Protein AF-A0A0C2CBA8-F1 (afdb_monomer)

Foldseek 3Di:
DDPPDPPCVPVVDDDDWDFWDWDADQQGIKTWTQDPPRDIDIDDDGDCVRFPDADLRVVLVVLCVVLPVVQPVPDDDPVVSLVVLLLDKDKFADPPADDDPVQVVVQNVQSVVDSLAFKEFEDGDDDDDDPVVVVVVVVVVVCVVVQVVVCVVPVARQDDPRHTMMGRSNLCPPPQLSVVLPDDDPDPVSCCCNRVVVSSNSVVSSVVVVRGYHYDYPDD

InterPro domains:
  IPR004835 Chitin synthase [PTHR22914] (6-217)
  IPR029044 Nucleotide-diphospho-sugar transferases [SSF53448] (87-217)

Secondary structure (DSSP, 8-state):
-----TTHHHHSS---PPPPEEEEETTEEEEEEE-GGGPEEEEEEE-TTTS-SSHHHHHHHHHIIIIIIIIGGG---HHHHHHHHHT-EEEEE-TT----HHHHHHHHHHHHH-TTEEEEEEPP-----SHHHHHHHHHHHHHHHHHHHHHHHHSS-----TTEEEEEHHHHT-HHHHHHHT----SHHHIIIIIISHHHHHHHHHHHTTPEEEEE----

Structure (mmCIF, N/CA/C/O backbone):
data_AF-A0A0C2CBA8-F1
#
_entry.id   AF-A0A0C2CBA8-F1
#
loop_
_atom_site.group_PDB
_atom_site.id
_atom_site.type_symbol
_atom_site.label_atom_id
_atom_site.label_alt_id
_atom_site.label_comp_id
_atom_site.label_asym_id
_atom_site.label_entity_id
_atom_site.label_seq_id
_atom_site.pdbx_PDB_ins_code
_atom_site.Cartn_x
_atom_site.Cartn_y
_atom_site.Cartn_z
_atom_site.occupancy
_atom_site.B_iso_or_equiv
_atom_site.auth_seq_id
_atom_site.auth_comp_id
_atom_site.auth_asym_id
_atom_site.auth_atom_id
_atom_site.pdbx_PDB_model_num
ATOM 1 N N . MET A 1 1 ? 2.570 -35.633 -13.586 1.00 27.12 1 MET A N 1
ATOM 2 C CA . MET A 1 1 ? 3.612 -35.859 -12.564 1.00 27.12 1 MET A CA 1
ATOM 3 C C . MET A 1 1 ? 3.984 -34.524 -11.913 1.00 27.12 1 MET A C 1
ATOM 5 O O . MET A 1 1 ? 4.232 -33.561 -12.620 1.00 27.12 1 MET A O 1
ATOM 9 N N . THR A 1 2 ? 3.869 -34.487 -10.579 1.00 30.52 2 THR A N 1
ATOM 10 C CA . THR A 1 2 ? 4.454 -33.554 -9.585 1.00 30.52 2 THR A CA 1
ATOM 11 C C . THR A 1 2 ? 4.337 -32.027 -9.764 1.00 30.52 2 THR A C 1
ATOM 13 O O . THR A 1 2 ? 5.322 -31.342 -10.021 1.00 30.52 2 THR A O 1
ATOM 16 N N . ASN A 1 3 ? 3.169 -31.467 -9.418 1.00 33.31 3 ASN A N 1
ATOM 17 C CA . ASN A 1 3 ? 3.072 -30.098 -8.882 1.00 33.31 3 ASN A CA 1
ATOM 18 C C . ASN A 1 3 ? 3.527 -30.102 -7.409 1.00 33.31 3 ASN A C 1
ATOM 20 O O . ASN A 1 3 ? 2.701 -30.171 -6.499 1.00 33.31 3 ASN A O 1
ATOM 24 N N . SER A 1 4 ? 4.837 -30.063 -7.161 1.00 33.03 4 SER A N 1
ATOM 25 C CA . SER A 1 4 ? 5.375 -29.809 -5.818 1.00 33.03 4 SER A CA 1
ATOM 26 C C . SER A 1 4 ? 5.564 -28.302 -5.639 1.00 33.03 4 SER A C 1
ATOM 28 O O . SER A 1 4 ? 6.563 -27.718 -6.051 1.00 33.03 4 SER A O 1
ATOM 30 N N . SER A 1 5 ? 4.540 -27.636 -5.108 1.00 41.41 5 SER A N 1
ATOM 31 C CA . SER A 1 5 ? 4.562 -26.195 -4.844 1.00 41.41 5 SER A CA 1
ATOM 32 C C . SER A 1 5 ? 5.432 -25.869 -3.622 1.00 41.41 5 SER A C 1
ATOM 34 O O . SER A 1 5 ? 5.306 -26.534 -2.593 1.00 41.41 5 SER A O 1
ATOM 36 N N . ARG A 1 6 ? 6.233 -24.795 -3.711 1.00 43.38 6 ARG A N 1
ATOM 37 C CA . ARG A 1 6 ? 7.185 -24.245 -2.710 1.00 43.38 6 ARG A CA 1
ATOM 38 C C . ARG A 1 6 ? 6.723 -24.193 -1.237 1.00 43.38 6 ARG A C 1
ATOM 40 O O . ARG A 1 6 ? 7.556 -24.054 -0.352 1.00 43.38 6 ARG A O 1
ATOM 47 N N . PHE A 1 7 ? 5.434 -24.350 -0.945 1.00 41.06 7 PHE A N 1
ATOM 48 C CA . PHE A 1 7 ? 4.884 -24.419 0.415 1.00 41.06 7 PHE A CA 1
ATOM 49 C C . PHE A 1 7 ? 5.404 -25.597 1.257 1.00 41.06 7 PHE A C 1
ATOM 51 O O . PHE A 1 7 ? 5.389 -25.512 2.484 1.00 41.06 7 PHE A O 1
ATOM 58 N N . SER A 1 8 ? 5.900 -26.668 0.626 1.00 44.03 8 SER A N 1
ATOM 59 C CA . SER A 1 8 ? 6.482 -27.818 1.337 1.00 44.03 8 SER A CA 1
ATOM 60 C C . SER A 1 8 ? 7.799 -27.492 2.055 1.00 44.03 8 SER A C 1
ATOM 62 O O . SER A 1 8 ? 8.172 -28.220 2.969 1.00 44.03 8 SER A O 1
ATOM 64 N N . ALA A 1 9 ? 8.506 -26.425 1.666 1.00 48.50 9 ALA A N 1
ATOM 65 C CA . ALA A 1 9 ? 9.824 -26.107 2.219 1.00 48.50 9 ALA A CA 1
ATOM 66 C C . ALA A 1 9 ? 9.757 -25.494 3.630 1.00 48.50 9 ALA A C 1
ATOM 68 O O . ALA A 1 9 ? 10.632 -25.752 4.448 1.00 48.50 9 ALA A O 1
ATOM 69 N N . VAL A 1 10 ? 8.708 -24.720 3.934 1.00 54.44 10 VAL A N 1
ATOM 70 C CA . VAL A 1 10 ? 8.570 -24.013 5.225 1.00 54.44 10 VAL A CA 1
ATOM 71 C C . VAL A 1 10 ? 7.969 -24.908 6.311 1.00 54.44 10 VAL A C 1
ATOM 73 O O . VAL A 1 10 ? 8.320 -24.785 7.478 1.00 54.44 10 VAL A O 1
ATOM 76 N N . HIS A 1 11 ? 7.072 -25.825 5.938 1.00 53.56 11 HIS A N 1
ATOM 77 C CA . HIS A 1 11 ? 6.355 -26.685 6.888 1.00 53.56 11 HIS A CA 1
ATOM 78 C C . HIS A 1 11 ? 6.772 -28.162 6.835 1.00 53.56 11 HIS A C 1
ATOM 80 O O . HIS A 1 11 ? 6.179 -28.967 7.549 1.00 53.56 11 HIS A O 1
ATOM 86 N N . GLN A 1 12 ? 7.728 -28.531 5.968 1.00 56.72 12 GLN A N 1
ATOM 87 C CA . GLN A 1 12 ? 8.246 -29.901 5.779 1.00 56.72 12 GLN A CA 1
ATOM 88 C C . GLN A 1 12 ? 7.162 -30.996 5.674 1.00 56.72 12 GLN A C 1
ATOM 90 O O . GLN A 1 12 ? 7.409 -32.165 5.941 1.00 56.72 12 GLN A O 1
ATOM 95 N N . THR A 1 13 ? 5.946 -30.627 5.261 1.00 55.09 13 THR A N 1
ATOM 96 C CA . THR A 1 13 ? 4.778 -31.514 5.220 1.00 55.09 13 THR A CA 1
ATOM 97 C C . THR A 1 13 ? 4.028 -31.285 3.912 1.00 55.09 13 THR A C 1
ATOM 99 O O . THR A 1 13 ? 3.773 -30.137 3.532 1.00 55.09 13 THR A O 1
ATOM 102 N N . GLN A 1 14 ? 3.637 -32.359 3.216 1.00 57.81 14 GLN A N 1
ATOM 103 C CA . GLN A 1 14 ? 2.736 -32.250 2.066 1.00 57.81 14 GLN A CA 1
ATOM 104 C C . GLN A 1 14 ? 1.353 -31.793 2.540 1.00 57.81 14 GLN A C 1
ATOM 106 O O . GLN A 1 14 ? 0.595 -32.562 3.125 1.00 57.81 14 GLN A O 1
ATOM 111 N N . MET A 1 15 ? 1.006 -30.536 2.269 1.00 63.97 15 MET A N 1
ATOM 112 C CA . MET A 1 15 ? -0.294 -29.980 2.640 1.00 63.97 15 MET A CA 1
ATOM 113 C C . MET A 1 15 ? -1.192 -29.804 1.419 1.00 63.97 15 MET A C 1
ATOM 115 O O . MET A 1 15 ? -0.838 -29.124 0.457 1.00 63.97 15 MET A O 1
ATOM 119 N N . ARG A 1 16 ? -2.393 -30.392 1.475 1.00 70.19 16 ARG A N 1
ATOM 120 C CA . ARG A 1 16 ? -3.460 -30.164 0.492 1.00 70.19 16 ARG A CA 1
ATOM 121 C C . ARG A 1 16 ? -4.343 -29.009 0.956 1.00 70.19 16 ARG A C 1
ATOM 123 O O . ARG A 1 16 ? -5.072 -29.129 1.938 1.00 70.19 16 ARG A O 1
ATOM 130 N N . LEU A 1 17 ? -4.288 -27.887 0.242 1.00 79.62 17 LEU A N 1
ATOM 131 C CA . LEU A 1 17 ? -5.166 -26.744 0.493 1.00 79.62 17 LEU A CA 1
ATOM 132 C C . LEU A 1 17 ? -6.563 -27.010 -0.083 1.00 79.62 17 LEU A C 1
ATOM 134 O O . LEU A 1 17 ? -6.701 -27.510 -1.199 1.00 79.62 17 LEU A O 1
ATOM 138 N N . LYS A 1 18 ? -7.608 -26.637 0.666 1.00 85.31 18 LYS A 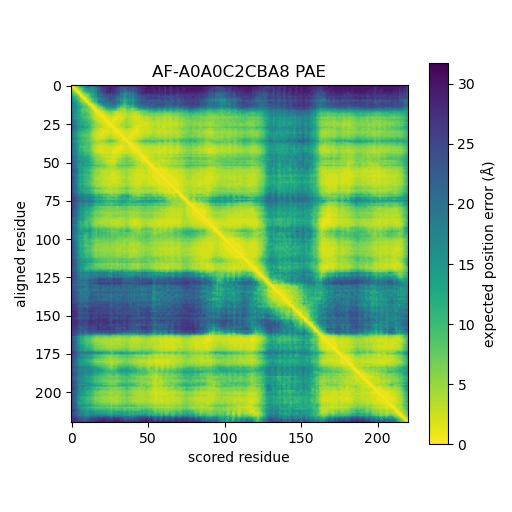N 1
ATOM 139 C CA . LYS A 1 18 ? -8.989 -26.634 0.157 1.00 85.31 18 LYS A CA 1
ATOM 140 C C . LYS A 1 18 ? -9.112 -25.660 -1.028 1.00 85.31 18 LYS A C 1
ATOM 142 O O . LYS A 1 18 ? -8.395 -24.654 -1.057 1.00 85.31 18 LYS A O 1
ATOM 147 N N . PRO A 1 19 ? -10.028 -25.913 -1.984 1.00 88.50 19 PRO A N 1
ATOM 148 C CA . PRO A 1 19 ? -10.267 -24.982 -3.079 1.00 88.50 19 PRO A CA 1
ATOM 149 C C . PRO A 1 19 ? -10.665 -23.596 -2.541 1.00 88.50 19 PRO A C 1
ATOM 151 O O . PRO A 1 19 ? -11.368 -23.503 -1.530 1.00 88.50 19 PRO A O 1
ATOM 154 N N . PRO A 1 20 ? -10.226 -22.508 -3.196 1.00 92.88 20 PRO A N 1
ATOM 155 C CA . PRO A 1 20 ? -10.503 -21.163 -2.722 1.00 92.88 20 PRO A CA 1
ATOM 156 C C . PRO A 1 20 ? -11.974 -20.794 -2.885 1.00 92.88 20 PRO A C 1
ATOM 158 O O . PRO A 1 20 ? -12.613 -21.135 -3.885 1.00 92.88 20 PRO A O 1
ATOM 161 N N . LYS A 1 21 ? -12.483 -19.967 -1.969 1.00 94.31 21 LYS A N 1
ATOM 162 C CA . LYS A 1 21 ? -13.764 -19.284 -2.169 1.00 94.31 21 LYS A CA 1
ATOM 163 C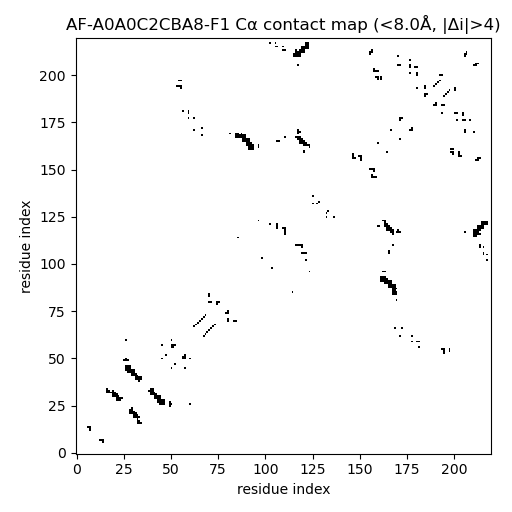 C . LYS A 1 21 ? -13.585 -18.192 -3.223 1.00 94.31 21 LYS A C 1
ATOM 165 O O . LYS A 1 21 ? -12.801 -17.261 -3.028 1.00 94.31 21 LYS A O 1
ATOM 170 N N . LYS A 1 22 ? -14.322 -18.301 -4.329 1.00 95.81 22 LYS A N 1
ATOM 171 C CA . LYS A 1 22 ? -14.327 -17.321 -5.422 1.00 95.81 22 LYS A CA 1
ATOM 172 C C . LYS A 1 22 ? -15.427 -16.291 -5.181 1.00 95.81 22 LYS A C 1
ATOM 174 O O . LYS A 1 22 ? -16.566 -16.658 -4.908 1.00 95.81 22 LYS A O 1
ATOM 179 N N . VAL A 1 23 ? -15.094 -15.008 -5.272 1.00 94.69 23 VAL A N 1
ATOM 180 C CA . VAL A 1 23 ? -16.038 -13.899 -5.077 1.00 94.69 23 VAL A CA 1
ATOM 181 C C . VAL A 1 23 ? -15.859 -12.895 -6.212 1.00 94.69 23 VAL A C 1
ATOM 183 O O . VAL A 1 23 ? -14.739 -12.447 -6.453 1.00 94.69 23 VAL A O 1
ATOM 186 N N . LYS A 1 24 ? -16.947 -12.531 -6.902 1.00 94.31 24 LYS A N 1
ATOM 187 C CA . LYS A 1 24 ? -16.936 -11.417 -7.864 1.00 94.31 24 LYS A CA 1
ATOM 188 C C . LYS A 1 24 ? -16.813 -10.096 -7.111 1.00 94.31 24 LYS A C 1
ATOM 190 O O . LYS A 1 24 ? -17.432 -9.919 -6.063 1.00 94.31 24 LYS A O 1
ATOM 195 N N . THR A 1 25 ? -16.012 -9.177 -7.632 1.00 91.69 25 THR A N 1
ATOM 196 C CA . THR A 1 25 ? -15.772 -7.871 -7.009 1.00 91.69 25 THR A CA 1
ATOM 197 C C . THR A 1 25 ? -15.914 -6.751 -8.042 1.00 91.69 25 THR A C 1
ATOM 199 O O . THR A 1 25 ? -15.787 -7.008 -9.243 1.00 91.69 25 THR A O 1
ATOM 202 N N . PRO A 1 26 ? -16.152 -5.496 -7.613 1.00 90.25 26 PRO A N 1
ATOM 203 C CA . PRO A 1 26 ? -16.267 -4.367 -8.539 1.00 90.25 26 PRO A CA 1
ATOM 204 C C . PRO A 1 26 ? -15.037 -4.191 -9.441 1.00 90.25 26 PRO A C 1
ATOM 206 O O . PRO A 1 26 ? -15.175 -3.850 -10.607 1.00 90.25 26 PRO A O 1
ATOM 209 N N . TYR A 1 27 ? -13.842 -4.509 -8.935 1.00 89.81 27 TYR A N 1
ATOM 210 C CA . TYR A 1 27 ? -12.578 -4.435 -9.676 1.00 89.81 27 TYR A CA 1
ATOM 211 C C . TYR A 1 27 ? -12.214 -5.710 -10.457 1.00 89.81 27 TYR A C 1
ATOM 213 O O . TYR A 1 27 ? -11.163 -5.737 -11.090 1.00 89.81 27 TYR A O 1
ATOM 221 N N . GLY A 1 28 ? -13.022 -6.775 -10.400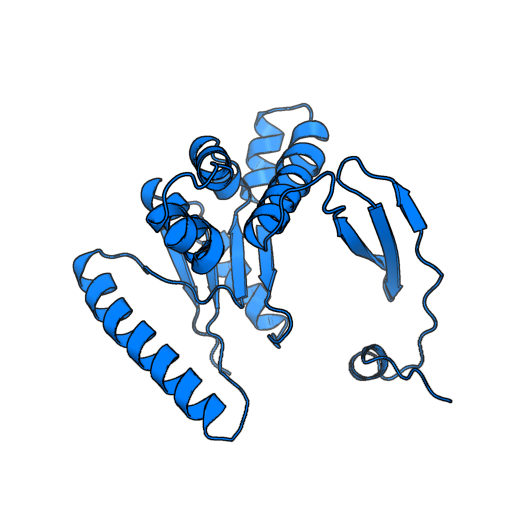 1.00 92.56 28 GLY A N 1
ATOM 222 C CA . GLY A 1 28 ? -12.730 -8.055 -11.055 1.00 92.56 28 GLY A CA 1
ATOM 223 C C . GLY A 1 28 ? -13.185 -9.249 -10.220 1.00 92.56 28 GLY A C 1
ATOM 224 O O . GLY A 1 28 ? -14.379 -9.557 -10.145 1.00 92.56 28 GLY A O 1
ATOM 225 N N . GLY A 1 29 ? -12.234 -9.937 -9.593 1.00 93.44 29 GLY A N 1
ATOM 226 C CA . GLY A 1 29 ? -12.509 -11.085 -8.738 1.00 93.44 29 GLY A CA 1
ATOM 227 C C . GLY A 1 29 ? -11.570 -11.194 -7.545 1.00 93.44 29 GLY A C 1
ATOM 228 O O . GLY A 1 29 ? -10.546 -10.519 -7.440 1.00 93.44 29 GLY A O 1
ATOM 229 N N . ARG A 1 30 ? -11.930 -12.074 -6.616 1.00 94.38 30 ARG A N 1
ATOM 230 C CA . ARG A 1 30 ? -11.145 -12.364 -5.419 1.00 94.38 30 ARG A CA 1
ATOM 231 C C . ARG A 1 30 ? -11.204 -13.849 -5.095 1.00 94.38 30 ARG A C 1
ATOM 233 O O . ARG A 1 30 ? -12.289 -14.433 -5.067 1.00 94.38 30 ARG A O 1
ATOM 240 N N . LEU A 1 31 ? -10.045 -14.435 -4.818 1.00 94.38 31 LEU A N 1
ATOM 241 C CA . LEU A 1 31 ? -9.891 -15.803 -4.335 1.00 94.38 31 LEU A CA 1
ATOM 242 C C . LEU A 1 31 ? -9.478 -15.759 -2.866 1.00 94.38 31 LEU A C 1
ATOM 244 O O . LEU A 1 31 ? -8.560 -15.029 -2.501 1.00 94.38 31 LEU A O 1
ATOM 248 N N . GLN A 1 32 ? -10.157 -16.522 -2.018 1.00 94.06 32 GLN A N 1
ATOM 249 C CA . GLN A 1 32 ? -9.839 -16.610 -0.594 1.00 94.06 32 GLN A CA 1
ATOM 250 C C . GLN A 1 32 ? -9.450 -18.036 -0.235 1.00 94.06 32 GLN A C 1
ATOM 252 O O . GLN A 1 32 ? -10.247 -18.960 -0.409 1.00 94.06 32 GLN A O 1
ATOM 257 N N . TYR A 1 33 ? -8.247 -18.187 0.300 1.00 92.19 33 TYR A N 1
ATOM 258 C CA . TYR A 1 33 ? -7.705 -19.435 0.814 1.00 92.19 33 TYR A CA 1
ATOM 259 C C . TYR A 1 33 ? -7.618 -19.363 2.337 1.00 92.19 33 TYR A C 1
ATOM 261 O O . TYR A 1 33 ? -7.290 -18.321 2.910 1.00 92.19 33 TYR A O 1
ATOM 269 N N . ILE A 1 34 ? -7.886 -20.491 2.989 1.00 90.88 34 ILE A N 1
ATOM 270 C CA . ILE A 1 34 ? -7.556 -20.698 4.398 1.00 90.88 34 ILE A CA 1
ATOM 271 C C . ILE A 1 34 ? -6.304 -21.569 4.408 1.00 90.88 34 ILE A C 1
ATOM 273 O O . ILE A 1 34 ? -6.357 -22.753 4.078 1.00 90.88 34 ILE A O 1
ATOM 277 N N . LEU A 1 35 ? -5.180 -20.937 4.712 1.00 87.25 35 LEU A N 1
ATOM 278 C CA . LEU A 1 35 ? -3.889 -21.566 4.919 1.00 87.25 35 LEU A CA 1
ATOM 279 C C . LEU A 1 35 ? -3.845 -22.257 6.302 1.00 87.25 35 LEU A C 1
ATOM 281 O O . LEU A 1 35 ? -4.683 -21.979 7.172 1.00 87.25 35 LEU A O 1
ATOM 285 N N . PRO A 1 36 ? -2.868 -23.152 6.525 1.00 82.94 36 PRO A N 1
ATOM 286 C CA . PRO A 1 36 ? -2.615 -23.772 7.823 1.00 82.94 36 PRO A CA 1
ATOM 287 C C . PRO A 1 36 ? -2.510 -22.742 8.952 1.00 82.94 36 PRO A C 1
ATOM 289 O O . PRO A 1 36 ? -2.092 -21.600 8.743 1.00 82.94 36 PRO A O 1
ATOM 292 N N . GLY A 1 37 ? -2.945 -23.128 10.152 1.00 82.81 37 GLY A N 1
ATOM 293 C CA . GLY A 1 37 ? -3.034 -22.205 11.288 1.00 82.81 37 GLY A CA 1
ATOM 294 C C . GLY A 1 37 ? -4.176 -21.186 11.180 1.00 82.81 37 GLY A C 1
ATOM 295 O O . GLY A 1 37 ? -4.132 -20.153 11.835 1.00 82.81 37 GLY A O 1
ATOM 296 N N . LYS A 1 38 ? -5.200 -21.453 10.350 1.00 85.19 38 LYS A N 1
ATOM 297 C CA . LYS A 1 38 ? -6.349 -20.555 10.089 1.00 85.19 38 LYS A CA 1
ATOM 298 C C . LYS A 1 38 ? -5.959 -19.209 9.448 1.00 85.19 38 LYS A C 1
ATOM 300 O O . LYS A 1 38 ? -6.779 -18.289 9.406 1.00 85.19 38 LYS A O 1
ATOM 305 N N . ASN A 1 39 ? -4.748 -19.107 8.899 1.00 86.44 39 ASN A N 1
ATOM 306 C CA . ASN A 1 39 ? -4.267 -17.923 8.194 1.00 86.44 39 ASN A CA 1
ATOM 307 C C . ASN A 1 39 ? -5.084 -17.694 6.916 1.00 86.44 39 ASN A C 1
ATOM 309 O O . ASN A 1 39 ? -5.312 -18.617 6.139 1.00 86.44 39 ASN A O 1
ATOM 313 N N . LYS A 1 40 ? -5.546 -16.468 6.668 1.00 89.88 40 LYS A N 1
ATOM 314 C CA . LYS A 1 40 ? -6.340 -16.151 5.471 1.00 89.88 40 LYS A CA 1
ATOM 315 C C . LYS A 1 40 ? -5.450 -15.528 4.406 1.00 89.88 40 LYS A C 1
ATOM 317 O O . LYS A 1 40 ? -4.962 -14.420 4.596 1.00 89.88 40 LYS A O 1
ATOM 322 N N . LEU A 1 41 ? -5.314 -16.191 3.261 1.00 90.75 41 LEU A N 1
ATOM 323 C CA . LEU A 1 41 ? -4.688 -15.614 2.073 1.00 90.75 41 LEU A CA 1
ATOM 324 C C . LEU A 1 41 ? -5.777 -15.139 1.116 1.00 90.75 41 LEU A C 1
ATOM 326 O O . LEU A 1 41 ? -6.636 -15.912 0.693 1.00 90.75 41 LEU A O 1
ATOM 330 N N . THR A 1 42 ? -5.739 -13.858 0.769 1.00 92.12 42 THR A N 1
ATOM 331 C CA . THR A 1 42 ? -6.681 -13.260 -0.176 1.00 92.12 42 THR A CA 1
ATOM 332 C C . THR A 1 42 ? -5.929 -12.814 -1.419 1.00 92.12 42 THR A C 1
ATOM 334 O O . THR A 1 42 ? -5.083 -11.932 -1.342 1.00 92.12 42 THR A O 1
ATOM 337 N N . VAL A 1 43 ? -6.263 -13.398 -2.566 1.00 92.38 43 VAL A N 1
ATOM 338 C CA . VAL A 1 43 ? -5.703 -13.027 -3.868 1.00 92.38 43 VAL A CA 1
ATOM 339 C C . VAL A 1 43 ? -6.726 -12.179 -4.608 1.00 92.38 43 VAL A C 1
ATOM 341 O O . VAL A 1 43 ? -7.860 -12.611 -4.832 1.00 92.38 43 VAL A O 1
ATOM 344 N N . HIS A 1 44 ? -6.337 -10.966 -4.983 1.00 91.75 44 HIS A N 1
ATOM 345 C CA . HIS A 1 44 ? -7.169 -10.065 -5.769 1.00 91.75 44 HIS A CA 1
ATOM 346 C C . HIS A 1 44 ? -6.794 -10.171 -7.244 1.00 91.75 44 HIS A C 1
ATOM 348 O O . HIS A 1 44 ? -5.631 -10.025 -7.612 1.00 91.75 44 HIS A O 1
ATOM 354 N N . LEU A 1 45 ? -7.790 -10.417 -8.086 1.00 91.44 45 LEU A N 1
ATOM 355 C CA . LEU A 1 45 ? -7.643 -10.516 -9.531 1.00 91.44 45 LEU A CA 1
ATOM 356 C C . LEU A 1 45 ? -8.284 -9.274 -10.142 1.00 91.44 45 LEU A C 1
ATOM 358 O O . LEU A 1 45 ? -9.513 -9.165 -10.176 1.00 91.44 45 LEU A O 1
ATOM 362 N N . LYS A 1 46 ? -7.457 -8.319 -10.579 1.00 90.25 46 LYS A N 1
ATOM 363 C CA . LYS A 1 46 ? -7.970 -7.120 -11.244 1.00 90.25 46 LYS A CA 1
ATOM 364 C C . LYS A 1 46 ? -8.381 -7.438 -12.676 1.00 90.25 46 LYS A C 1
ATOM 366 O O . LYS A 1 46 ? -7.659 -8.120 -13.402 1.00 90.25 46 LYS A O 1
ATOM 371 N N . ASP A 1 47 ? -9.520 -6.902 -13.075 1.00 90.50 47 ASP A N 1
ATOM 372 C CA . ASP A 1 47 ? -9.984 -6.902 -14.453 1.00 90.50 47 ASP A CA 1
ATOM 373 C C . ASP A 1 47 ? -9.458 -5.647 -15.155 1.00 90.50 47 ASP A C 1
ATOM 375 O O . ASP A 1 47 ? -9.705 -4.522 -14.714 1.00 90.50 47 ASP A O 1
ATOM 379 N N . LYS A 1 48 ? -8.729 -5.849 -16.254 1.00 87.69 48 LYS A N 1
ATOM 380 C CA . LYS A 1 48 ? -8.133 -4.777 -17.057 1.00 87.69 48 LYS A CA 1
ATOM 381 C C . LYS A 1 48 ? -9.166 -3.841 -17.694 1.00 87.69 48 LYS A C 1
ATOM 383 O O . LYS A 1 48 ? -8.855 -2.688 -17.961 1.00 87.69 48 LYS A O 1
ATOM 388 N N . ASN A 1 49 ? -10.392 -4.323 -17.899 1.00 89.25 49 ASN A N 1
ATOM 389 C CA . ASN A 1 49 ? -11.478 -3.527 -18.466 1.00 89.25 49 ASN A CA 1
ATOM 390 C C . ASN A 1 49 ? -12.151 -2.636 -17.408 1.00 89.25 49 ASN A C 1
ATOM 392 O O . ASN A 1 49 ? -12.890 -1.721 -17.755 1.00 89.25 49 ASN A O 1
ATOM 396 N N . LYS A 1 50 ? -11.918 -2.908 -16.116 1.00 87.19 50 LYS A N 1
ATOM 397 C CA . LYS A 1 50 ? -12.535 -2.181 -14.992 1.00 87.19 50 LYS A CA 1
ATOM 398 C C . LYS A 1 50 ? -11.546 -1.300 -14.242 1.00 87.19 50 LYS A C 1
ATOM 400 O O . LYS A 1 50 ? -11.915 -0.243 -13.742 1.00 87.19 50 LYS A O 1
ATOM 405 N N . ILE A 1 51 ? -10.297 -1.746 -14.135 1.00 88.06 51 ILE A N 1
ATOM 406 C CA . ILE A 1 51 ? -9.213 -1.031 -13.465 1.00 88.06 51 ILE A CA 1
ATOM 407 C C . ILE A 1 51 ? -8.131 -0.712 -14.483 1.00 88.06 51 ILE A C 1
ATOM 409 O O . ILE A 1 51 ? -7.739 -1.560 -15.281 1.00 88.06 51 ILE A O 1
ATOM 413 N N . ARG A 1 52 ? -7.597 0.506 -14.393 1.00 87.19 52 ARG A N 1
ATOM 414 C CA . ARG A 1 52 ? -6.508 0.978 -15.247 1.00 87.19 52 ARG A CA 1
ATOM 415 C C . ARG A 1 52 ? -5.296 0.028 -15.210 1.00 87.19 52 ARG A C 1
ATOM 417 O O . ARG A 1 52 ? -4.972 -0.628 -14.207 1.00 87.19 52 ARG A O 1
ATOM 424 N N . HIS A 1 53 ? -4.629 -0.053 -16.353 1.00 83.31 53 HIS A N 1
ATOM 425 C CA . HIS A 1 53 ? -3.419 -0.846 -16.555 1.00 83.31 53 HIS A CA 1
ATOM 426 C C . HIS A 1 53 ? -2.232 -0.258 -15.786 1.00 83.31 53 HIS A C 1
ATOM 428 O O . HIS A 1 53 ? -2.274 0.914 -15.463 1.00 83.31 53 HIS A O 1
ATOM 434 N N . ARG A 1 54 ? -1.162 -1.042 -15.564 1.00 84.69 54 ARG A N 1
ATOM 435 C CA . ARG A 1 54 ? 0.060 -0.730 -14.770 1.00 84.69 54 ARG A CA 1
ATOM 436 C C . ARG A 1 54 ? -0.006 -1.097 -13.284 1.00 84.69 54 ARG A C 1
ATOM 438 O O . ARG A 1 54 ? -1.069 -1.439 -12.759 1.00 84.69 54 ARG A O 1
ATOM 445 N N . LYS A 1 55 ? 1.174 -1.098 -12.651 1.00 84.31 55 LYS A N 1
ATOM 446 C CA . LYS A 1 55 ? 1.408 -1.468 -11.249 1.00 84.31 55 LYS A CA 1
ATOM 447 C C . LYS A 1 55 ? 0.781 -0.457 -10.286 1.00 84.31 55 LYS A C 1
ATOM 449 O O . LYS A 1 55 ? -0.026 -0.876 -9.456 1.00 84.31 55 LYS A O 1
ATOM 454 N N . ARG A 1 56 ? 1.013 0.849 -10.493 1.00 88.31 56 ARG A N 1
ATOM 455 C CA . ARG A 1 56 ? 0.399 1.950 -9.722 1.00 88.31 56 ARG A CA 1
ATOM 456 C C . ARG A 1 56 ? -1.099 1.760 -9.500 1.00 88.31 56 ARG A C 1
ATOM 458 O O . ARG A 1 56 ? -1.579 1.790 -8.377 1.00 88.31 56 ARG A O 1
ATOM 465 N N . TRP A 1 57 ? -1.861 1.491 -10.557 1.00 90.00 57 TRP A N 1
ATOM 466 C CA . TRP A 1 57 ? -3.318 1.343 -10.447 1.00 90.00 57 TRP A CA 1
ATOM 467 C C . TRP A 1 57 ? -3.758 0.102 -9.665 1.00 90.00 57 TRP A C 1
ATOM 469 O O . TRP A 1 57 ? -4.841 0.097 -9.079 1.00 90.00 57 TRP A O 1
ATOM 479 N N . SER A 1 58 ? -2.919 -0.937 -9.609 1.00 89.12 58 SER A N 1
ATOM 480 C CA . SER A 1 58 ? -3.122 -2.045 -8.672 1.00 89.12 58 SER A CA 1
ATOM 481 C C . SER A 1 58 ? -2.909 -1.581 -7.228 1.00 89.12 58 SER A C 1
ATOM 483 O O . SER A 1 58 ? -3.727 -1.913 -6.374 1.00 89.12 58 SER A O 1
ATOM 485 N N . GLN A 1 59 ? -1.864 -0.788 -6.959 1.00 88.88 59 GLN A N 1
ATOM 486 C CA . GLN A 1 59 ? -1.612 -0.214 -5.632 1.00 88.88 59 GLN A CA 1
ATOM 487 C C . GLN A 1 59 ? -2.764 0.711 -5.199 1.00 88.88 59 GLN A C 1
ATOM 489 O O . GLN A 1 59 ? -3.317 0.524 -4.118 1.00 88.88 59 GLN A O 1
ATOM 494 N N . VAL A 1 60 ? -3.228 1.611 -6.077 1.00 90.69 60 VAL A N 1
ATOM 495 C CA . VAL A 1 60 ? -4.404 2.472 -5.840 1.00 90.69 60 VAL A CA 1
ATOM 496 C C . VAL A 1 60 ? -5.635 1.634 -5.477 1.00 90.69 60 VAL A C 1
ATOM 498 O O . VAL A 1 60 ? -6.292 1.902 -4.473 1.00 90.69 60 VAL A O 1
ATOM 501 N N . MET A 1 61 ? -5.931 0.575 -6.240 1.00 91.81 61 MET A N 1
ATOM 502 C CA . MET A 1 61 ? -7.044 -0.335 -5.935 1.00 91.81 61 MET A CA 1
ATOM 503 C C . MET A 1 61 ? -6.913 -0.954 -4.533 1.00 91.81 61 MET A C 1
ATOM 505 O O . MET A 1 61 ? -7.906 -1.041 -3.805 1.00 91.81 61 MET A O 1
ATOM 509 N N . TYR A 1 62 ? -5.706 -1.372 -4.137 1.00 90.56 62 TYR A N 1
ATOM 510 C CA . TYR A 1 62 ? -5.457 -1.904 -2.797 1.00 90.56 62 TYR A CA 1
ATOM 511 C C . TYR A 1 62 ? -5.635 -0.850 -1.703 1.00 90.56 62 TYR A C 1
ATOM 513 O O . TYR A 1 62 ? -6.254 -1.171 -0.690 1.00 90.56 62 TYR A O 1
ATOM 521 N N . LEU A 1 63 ? -5.181 0.390 -1.909 1.00 89.94 63 LEU A N 1
ATOM 522 C CA . LEU A 1 63 ? -5.395 1.487 -0.959 1.00 89.94 63 LEU A CA 1
ATOM 523 C C . LEU A 1 63 ? -6.893 1.735 -0.734 1.00 89.94 63 LEU A C 1
ATOM 525 O O . LEU A 1 63 ? -7.348 1.716 0.408 1.00 89.94 63 LEU A O 1
ATOM 529 N N . TYR A 1 64 ? -7.696 1.839 -1.799 1.00 89.25 64 TYR A N 1
ATOM 530 C CA . TYR A 1 64 ? -9.155 1.984 -1.672 1.00 89.25 64 TYR A CA 1
ATOM 531 C C . TYR A 1 64 ? -9.812 0.789 -0.970 1.00 89.25 64 TYR A C 1
ATOM 533 O O . TYR A 1 64 ? -10.724 0.959 -0.158 1.00 89.25 64 TYR A O 1
ATOM 541 N N . TYR A 1 65 ? -9.363 -0.433 -1.261 1.00 89.50 65 TYR A N 1
ATOM 542 C CA . TYR A 1 65 ? -9.917 -1.631 -0.638 1.00 89.50 65 TYR A CA 1
ATOM 543 C C . TYR A 1 65 ? -9.554 -1.747 0.852 1.00 89.50 65 TYR A C 1
ATOM 545 O O . TYR A 1 65 ? -10.423 -2.066 1.666 1.00 89.50 65 TYR A O 1
ATOM 553 N N . LEU A 1 66 ? -8.290 -1.523 1.216 1.00 89.50 66 LEU A N 1
ATOM 554 C CA . LEU A 1 66 ? -7.790 -1.686 2.583 1.00 89.50 66 LEU A CA 1
ATOM 555 C C . LEU A 1 66 ? -8.183 -0.507 3.476 1.00 89.50 66 LEU A C 1
ATOM 557 O O . LEU A 1 66 ? -8.710 -0.711 4.567 1.00 89.50 66 LEU A O 1
ATOM 561 N N . LEU A 1 67 ? -7.968 0.715 3.003 1.00 88.69 67 LEU A N 1
ATOM 562 C CA . LEU A 1 67 ? -8.190 1.922 3.792 1.00 88.69 67 LEU A CA 1
ATOM 563 C C . LEU A 1 67 ? -9.658 2.349 3.712 1.00 88.69 67 LEU A C 1
ATOM 565 O O . LEU A 1 67 ? -10.330 2.448 4.732 1.00 88.69 67 LEU A O 1
ATOM 569 N N . GLY A 1 68 ? -10.203 2.494 2.503 1.00 85.94 68 GLY A N 1
ATOM 570 C CA . GLY A 1 68 ? -11.598 2.901 2.307 1.00 85.94 68 GLY A CA 1
ATOM 571 C C . GLY A 1 68 ? -12.597 1.828 2.748 1.00 85.94 68 GLY A C 1
ATOM 572 O O . GLY A 1 68 ? -13.320 1.980 3.731 1.00 85.94 68 GLY A O 1
ATOM 573 N N . TYR A 1 69 ? -12.636 0.700 2.041 1.00 86.06 69 TYR A N 1
ATOM 574 C CA . TYR A 1 69 ? -13.663 -0.318 2.283 1.00 86.06 69 TYR A CA 1
ATOM 575 C C . TYR A 1 69 ? -13.444 -1.103 3.585 1.00 86.06 69 TYR A C 1
ATOM 577 O O . TYR A 1 69 ? -14.400 -1.434 4.290 1.00 86.06 69 TYR A O 1
ATOM 585 N N . ARG A 1 70 ? -12.198 -1.466 3.913 1.00 85.75 70 ARG A N 1
ATOM 586 C CA . ARG A 1 70 ? -11.937 -2.360 5.050 1.00 85.75 70 ARG A CA 1
ATOM 587 C C . ARG A 1 70 ? -11.792 -1.646 6.384 1.00 85.75 70 ARG A C 1
ATOM 589 O O . ARG A 1 70 ? -12.206 -2.266 7.368 1.00 85.75 70 ARG A O 1
ATOM 596 N N . LEU A 1 71 ? -11.245 -0.432 6.392 1.00 84.19 71 LEU A N 1
ATOM 597 C CA . LEU A 1 71 ? -11.073 0.394 7.584 1.00 84.19 71 LEU A CA 1
ATOM 598 C C . LEU A 1 71 ? -12.248 1.365 7.761 1.00 84.19 71 LEU A C 1
ATOM 600 O O . LEU A 1 71 ? -12.938 1.292 8.774 1.00 84.19 71 LEU A O 1
ATOM 604 N N . MET A 1 72 ? -12.510 2.232 6.773 1.00 80.75 72 MET A N 1
ATOM 605 C CA . MET A 1 72 ? -13.449 3.350 6.950 1.00 80.75 72 MET A CA 1
ATOM 606 C C . MET A 1 72 ? -14.919 2.933 6.942 1.00 80.75 72 MET A C 1
ATOM 608 O O . MET A 1 72 ? -15.686 3.456 7.740 1.00 80.75 72 MET A O 1
ATOM 612 N N . MET A 1 73 ? -15.323 1.995 6.079 1.00 79.44 73 MET A N 1
ATOM 613 C CA . MET A 1 73 ? -16.736 1.579 5.971 1.00 79.44 73 MET A CA 1
ATOM 614 C C . MET A 1 73 ? -17.182 0.572 7.043 1.00 79.44 73 MET A C 1
ATOM 616 O O . MET A 1 73 ? -18.330 0.142 7.042 1.00 79.44 73 MET A O 1
ATOM 620 N N . LYS A 1 74 ? -16.272 0.109 7.904 1.00 75.12 74 LYS A N 1
ATOM 621 C CA . LYS A 1 74 ? -16.531 -0.976 8.872 1.00 75.12 74 LYS A CA 1
ATOM 622 C C . LYS A 1 74 ? -16.599 -0.512 10.320 1.00 75.12 74 LYS A C 1
ATOM 624 O O . LYS A 1 74 ? -16.911 -1.315 11.193 1.00 75.12 74 LYS A O 1
ATOM 629 N N . VAL A 1 75 ? -16.226 0.734 10.564 1.00 79.06 75 VAL A N 1
ATOM 630 C CA . VAL A 1 75 ? -16.191 1.372 11.875 1.00 79.06 75 VAL A CA 1
ATOM 631 C C . VAL A 1 75 ? -17.064 2.607 11.726 1.00 79.06 75 VAL A C 1
ATOM 633 O O . VAL A 1 75 ? -16.843 3.356 10.784 1.00 79.06 75 VAL A O 1
ATOM 636 N N . ASP A 1 76 ? -18.052 2.821 12.587 1.00 77.50 76 ASP A N 1
ATOM 637 C CA . ASP A 1 76 ? -18.935 3.992 12.455 1.00 77.50 76 ASP A CA 1
ATOM 638 C C . ASP A 1 76 ? -18.341 5.223 13.152 1.00 77.50 76 ASP A C 1
ATOM 640 O O . ASP A 1 76 ? -18.344 6.325 12.607 1.00 77.50 76 ASP A O 1
ATOM 644 N N . GLU A 1 77 ? -17.723 5.018 14.314 1.00 85.56 77 GLU A N 1
ATOM 645 C CA . GLU A 1 77 ? -17.184 6.078 15.165 1.00 85.56 77 GLU A CA 1
ATOM 646 C C . GLU A 1 77 ? -15.857 6.660 14.644 1.00 85.56 77 GLU A C 1
ATOM 648 O O . GLU A 1 77 ? -14.883 5.935 14.417 1.00 85.56 77 GLU A O 1
ATOM 653 N N . GLN A 1 78 ? -15.798 7.988 14.499 1.00 82.25 78 GLN A N 1
ATOM 654 C CA . GLN A 1 78 ? -14.648 8.695 13.927 1.00 82.25 78 GLN A CA 1
ATOM 655 C C . GLN A 1 78 ? -13.385 8.590 14.792 1.00 82.25 78 GLN A C 1
ATOM 657 O O . GLN A 1 78 ? -12.331 8.205 14.289 1.00 82.25 78 GLN A O 1
ATOM 662 N N . THR A 1 79 ? -13.499 8.822 16.100 1.00 84.25 79 THR A N 1
ATOM 663 C CA . THR A 1 79 ? -12.376 8.714 17.048 1.00 84.25 79 THR A CA 1
ATOM 664 C C . THR A 1 79 ? -11.745 7.322 17.010 1.00 84.25 79 THR A C 1
ATOM 666 O O . THR A 1 79 ? -10.528 7.145 17.047 1.00 84.25 79 THR A O 1
ATOM 669 N N . ARG A 1 80 ? -12.584 6.296 16.853 1.00 85.88 80 ARG A N 1
ATOM 670 C CA . ARG A 1 80 ? -12.145 4.907 16.764 1.00 85.88 80 ARG A CA 1
ATOM 671 C C . ARG A 1 80 ? -11.447 4.603 15.435 1.00 85.88 80 ARG A C 1
ATOM 673 O O . ARG A 1 80 ? -10.491 3.827 15.427 1.00 85.88 80 ARG A O 1
ATOM 680 N N . LYS A 1 81 ? -11.867 5.222 14.324 1.00 85.81 81 LYS A N 1
ATOM 681 C CA . LYS A 1 81 ? -11.170 5.116 13.026 1.00 85.81 81 LYS A CA 1
ATOM 682 C C . LYS A 1 81 ? -9.755 5.665 13.105 1.00 85.81 81 LYS A C 1
ATOM 684 O O . LYS A 1 81 ? -8.842 5.014 12.600 1.00 85.81 81 LYS A O 1
ATOM 689 N N . GLU A 1 82 ? -9.571 6.812 13.750 1.00 85.38 82 GLU A N 1
ATOM 690 C CA . GLU A 1 82 ? -8.256 7.437 13.908 1.00 85.38 82 GLU A CA 1
ATOM 691 C C . GLU A 1 82 ? -7.304 6.507 14.661 1.00 85.38 82 GLU A C 1
ATOM 693 O O . GLU A 1 82 ? -6.290 6.092 14.098 1.00 85.38 82 GLU A O 1
ATOM 698 N N . VAL A 1 83 ? -7.696 6.042 15.851 1.00 87.88 83 VAL A N 1
ATOM 699 C CA . VAL A 1 83 ? -6.882 5.120 16.664 1.00 87.88 83 VAL A CA 1
ATOM 700 C C . VAL A 1 83 ? -6.549 3.828 15.910 1.00 87.88 83 VAL A C 1
ATOM 702 O O . VAL A 1 83 ? -5.416 3.339 15.964 1.00 87.88 83 VAL A O 1
ATOM 705 N N . ILE A 1 84 ? -7.514 3.259 15.181 1.00 89.25 84 ILE A N 1
ATOM 706 C CA . ILE A 1 84 ? -7.278 2.053 14.378 1.00 89.25 84 ILE A CA 1
ATOM 707 C C . ILE A 1 84 ? -6.299 2.355 13.237 1.00 89.25 84 ILE A C 1
ATOM 709 O O . ILE A 1 84 ? -5.370 1.579 13.013 1.00 89.25 84 ILE A O 1
ATOM 713 N N . SER A 1 85 ? -6.472 3.465 12.520 1.00 89.38 85 SER A N 1
ATOM 714 C CA . SER A 1 85 ? -5.616 3.840 11.388 1.00 89.38 85 SER A CA 1
ATOM 715 C C . SER A 1 85 ? -4.178 4.155 11.803 1.00 89.38 85 SER A C 1
ATOM 717 O O . SER A 1 85 ? -3.238 3.834 11.071 1.00 89.38 85 SER A O 1
ATOM 719 N N . GLU A 1 86 ? -3.977 4.707 12.999 1.00 89.31 86 GLU A N 1
ATOM 720 C CA . GLU A 1 86 ? -2.647 4.933 13.558 1.00 89.31 86 GLU A CA 1
ATOM 721 C C . GLU A 1 86 ? -1.938 3.623 13.903 1.00 89.31 86 GLU A C 1
ATOM 723 O O . GLU A 1 86 ? -0.721 3.538 13.745 1.00 89.31 86 GLU A O 1
ATOM 728 N N . ASN A 1 87 ? -2.682 2.601 14.328 1.00 90.19 87 ASN A N 1
ATOM 729 C CA . ASN A 1 87 ? -2.148 1.294 14.722 1.00 90.19 87 ASN A CA 1
ATOM 730 C C . ASN A 1 87 ? -2.240 0.226 13.619 1.00 90.19 87 ASN A C 1
ATOM 732 O O . ASN A 1 87 ? -1.901 -0.935 13.850 1.00 90.19 87 ASN A O 1
ATOM 736 N N . THR A 1 88 ? -2.685 0.599 12.417 1.00 91.50 88 THR A N 1
ATOM 737 C CA . THR A 1 88 ? -2.750 -0.300 11.260 1.00 91.50 88 THR A CA 1
ATOM 738 C C . THR A 1 88 ? -1.597 -0.002 10.315 1.00 91.50 88 THR A C 1
ATOM 740 O O . THR A 1 88 ? -1.447 1.119 9.823 1.00 91.50 88 THR A O 1
ATOM 743 N N . PHE A 1 89 ? -0.818 -1.030 9.997 1.00 92.00 89 PHE A N 1
ATOM 744 C CA . PHE A 1 89 ? 0.331 -0.926 9.104 1.00 92.00 89 PHE A CA 1
ATOM 745 C C . PHE A 1 89 ? 0.135 -1.784 7.854 1.00 92.00 89 PHE A C 1
ATOM 747 O O . PHE A 1 89 ? -0.445 -2.868 7.918 1.00 92.00 89 PHE A O 1
ATOM 754 N N . ILE A 1 90 ? 0.627 -1.293 6.720 1.00 91.06 90 ILE A N 1
ATOM 755 C CA . ILE A 1 90 ? 0.601 -1.975 5.427 1.00 91.06 90 ILE A CA 1
ATOM 756 C C . ILE A 1 90 ? 2.042 -2.288 5.042 1.00 91.06 90 ILE A C 1
ATOM 758 O O . ILE A 1 90 ? 2.826 -1.378 4.798 1.00 91.06 90 ILE A O 1
ATOM 762 N N . LEU A 1 91 ? 2.385 -3.574 5.005 1.00 90.06 91 LEU A N 1
ATOM 763 C CA . LEU A 1 91 ? 3.682 -4.049 4.533 1.00 90.06 91 LEU A CA 1
ATOM 764 C C . LEU A 1 91 ? 3.594 -4.342 3.033 1.00 90.06 91 LEU A C 1
ATOM 766 O O . LEU A 1 91 ? 2.752 -5.137 2.609 1.00 90.06 91 LEU A O 1
ATOM 770 N N . THR A 1 92 ? 4.464 -3.718 2.248 1.00 87.62 92 THR A N 1
ATOM 771 C CA . THR A 1 92 ? 4.656 -3.993 0.824 1.00 87.62 92 THR A CA 1
ATOM 772 C C . THR A 1 92 ? 5.968 -4.740 0.623 1.00 87.62 92 THR A C 1
ATOM 774 O O . THR A 1 92 ? 6.984 -4.420 1.241 1.00 87.62 92 THR A O 1
ATOM 777 N N . LEU A 1 93 ? 5.917 -5.768 -0.221 1.00 83.56 93 LEU A N 1
ATOM 778 C CA . LEU A 1 93 ? 7.016 -6.689 -0.481 1.00 83.56 93 LEU A CA 1
ATOM 779 C C . LEU A 1 93 ? 7.100 -6.947 -1.980 1.00 83.56 93 LEU A C 1
ATOM 781 O O . LEU A 1 93 ? 6.065 -7.212 -2.604 1.00 83.56 93 LEU A O 1
ATOM 785 N N . ASP A 1 94 ? 8.312 -6.934 -2.524 1.00 80.69 94 ASP A N 1
ATOM 786 C CA . ASP A 1 94 ? 8.544 -7.434 -3.876 1.00 80.69 94 ASP A CA 1
ATOM 787 C C . ASP A 1 94 ? 8.550 -8.968 -3.896 1.00 80.69 94 ASP A C 1
ATOM 789 O O . ASP A 1 94 ? 8.861 -9.640 -2.910 1.00 80.69 94 ASP A O 1
ATOM 793 N N . GLY A 1 95 ? 8.148 -9.541 -5.034 1.00 72.38 95 GLY A N 1
ATOM 794 C CA . GLY A 1 95 ? 7.936 -10.987 -5.176 1.00 72.38 95 GLY A CA 1
ATOM 795 C C . GLY A 1 95 ? 9.208 -11.839 -5.091 1.00 72.38 95 GLY A C 1
ATOM 796 O O . GLY A 1 95 ? 9.108 -13.062 -4.993 1.00 72.38 95 GLY A O 1
ATOM 797 N N . ASP A 1 96 ? 10.376 -11.209 -5.147 1.00 74.38 96 ASP A N 1
ATOM 798 C CA . ASP A 1 96 ? 11.712 -11.800 -5.076 1.00 74.38 96 ASP A CA 1
ATOM 799 C C . ASP A 1 96 ? 12.445 -11.484 -3.759 1.00 74.38 96 ASP A C 1
ATOM 801 O O . ASP A 1 96 ? 13.615 -11.841 -3.604 1.00 74.38 96 ASP A O 1
ATOM 805 N N . VAL A 1 97 ? 11.768 -10.861 -2.788 1.00 70.88 97 VAL A N 1
ATOM 806 C CA . VAL A 1 97 ? 12.363 -10.521 -1.491 1.00 70.88 97 VAL A CA 1
ATOM 807 C C . VAL A 1 97 ? 12.107 -11.610 -0.458 1.00 70.88 97 VAL A C 1
ATOM 809 O O . VAL A 1 97 ? 10.979 -11.847 -0.026 1.00 70.88 97 VAL A O 1
ATOM 812 N N . ASP A 1 98 ? 13.198 -12.205 0.019 1.00 73.94 98 ASP A N 1
ATOM 813 C CA . ASP A 1 98 ? 13.201 -13.023 1.227 1.00 73.94 98 ASP A CA 1
ATOM 814 C C . ASP A 1 98 ? 13.404 -12.137 2.458 1.00 73.94 98 ASP A C 1
ATOM 816 O O . ASP A 1 98 ? 14.358 -11.358 2.539 1.00 73.94 98 ASP A O 1
ATOM 820 N N . PHE A 1 99 ? 12.547 -12.305 3.460 1.00 77.06 99 PHE A N 1
ATOM 821 C CA . PHE A 1 99 ? 12.651 -11.606 4.736 1.00 77.06 99 PHE A CA 1
ATOM 822 C C . PHE A 1 99 ? 12.513 -12.588 5.897 1.00 77.06 99 PHE A C 1
ATOM 824 O O . PHE A 1 99 ? 11.903 -13.651 5.773 1.00 77.06 99 PHE A O 1
ATOM 831 N N . THR A 1 100 ? 13.079 -12.225 7.045 1.00 79.38 100 THR A N 1
ATOM 832 C CA . THR A 1 100 ? 12.883 -12.969 8.290 1.00 79.38 100 THR A CA 1
ATOM 833 C C . THR A 1 100 ? 11.802 -12.291 9.138 1.00 79.38 100 THR A C 1
ATOM 835 O O . THR A 1 100 ? 11.610 -11.073 9.037 1.00 79.38 100 THR A O 1
ATOM 838 N N . PRO A 1 101 ? 11.081 -13.034 9.998 1.00 84.19 101 PRO A N 1
ATOM 839 C CA . PRO A 1 101 ? 10.096 -12.440 10.903 1.00 84.19 101 PRO A CA 1
ATOM 840 C C . PRO A 1 101 ? 10.677 -11.310 11.767 1.00 84.19 101 PRO A C 1
ATOM 842 O O . PRO A 1 101 ? 10.006 -10.308 12.009 1.00 84.19 101 PRO A O 1
ATOM 845 N N . GLN A 1 102 ? 11.945 -11.428 12.174 1.00 83.25 102 GLN A N 1
ATOM 846 C CA . GLN A 1 102 ? 12.659 -10.423 12.965 1.00 83.25 102 GLN A CA 1
ATOM 847 C C . GLN A 1 102 ? 12.736 -9.067 12.248 1.00 83.25 102 GLN A C 1
ATOM 849 O O . GLN A 1 102 ? 12.542 -8.035 12.888 1.00 83.25 102 GLN A O 1
ATOM 854 N N . CYS A 1 103 ? 12.933 -9.044 10.924 1.00 82.38 103 CYS A N 1
ATOM 855 C CA . CYS A 1 103 ? 12.943 -7.796 10.154 1.00 82.38 103 CYS A CA 1
ATOM 856 C C . CYS A 1 103 ? 11.599 -7.057 10.245 1.00 82.38 103 CYS A C 1
ATOM 858 O O . CYS A 1 103 ? 11.570 -5.831 10.341 1.00 82.38 103 CYS A O 1
ATOM 860 N N . VAL A 1 104 ? 10.482 -7.793 10.247 1.00 87.00 104 VAL A N 1
ATOM 861 C CA . VAL A 1 104 ? 9.143 -7.199 10.389 1.00 87.00 104 VAL A CA 1
ATOM 862 C C . VAL A 1 104 ? 8.949 -6.642 11.800 1.00 87.00 104 VAL A C 1
ATOM 864 O O . VAL A 1 104 ? 8.422 -5.539 11.941 1.00 87.00 104 VAL A O 1
ATOM 867 N N . HIS A 1 105 ? 9.417 -7.349 12.836 1.00 88.31 105 HIS A N 1
ATOM 868 C CA . HIS A 1 105 ? 9.378 -6.853 14.216 1.00 88.31 105 HIS A CA 1
ATOM 869 C C . HIS A 1 105 ? 10.140 -5.533 14.374 1.00 88.31 105 HIS A C 1
ATOM 871 O O . HIS A 1 105 ? 9.569 -4.572 14.882 1.00 88.31 105 HIS A O 1
ATOM 877 N N . LEU A 1 106 ? 11.362 -5.443 13.840 1.00 87.56 106 LEU A N 1
ATOM 878 C CA . LEU A 1 106 ? 12.164 -4.215 13.878 1.00 87.56 106 LEU A CA 1
ATOM 879 C C . LEU A 1 106 ? 11.454 -3.027 13.213 1.00 87.56 106 LEU A C 1
ATOM 881 O O . LEU A 1 106 ? 11.439 -1.926 13.766 1.00 87.56 106 LEU A O 1
ATOM 885 N N . LEU A 1 107 ? 10.825 -3.242 12.050 1.00 88.00 107 LEU A N 1
ATOM 886 C CA . LEU A 1 107 ? 10.050 -2.192 11.383 1.00 88.00 107 LEU A CA 1
ATOM 887 C C . LEU A 1 107 ? 8.853 -1.740 12.220 1.00 88.00 107 LEU A C 1
ATOM 889 O O . LEU A 1 107 ? 8.600 -0.540 12.344 1.00 88.00 107 LEU A O 1
ATOM 893 N N . VAL A 1 108 ? 8.119 -2.687 12.802 1.00 90.50 108 VAL A N 1
ATOM 894 C CA . VAL A 1 108 ? 6.962 -2.383 13.650 1.00 90.50 108 VAL A CA 1
ATOM 895 C C . VAL A 1 108 ? 7.392 -1.630 14.908 1.00 90.50 108 VAL A C 1
ATOM 897 O O . VAL A 1 108 ? 6.741 -0.650 15.267 1.00 90.50 108 VAL A O 1
ATOM 900 N N . ASP A 1 109 ? 8.485 -2.025 15.555 1.00 90.38 109 ASP A N 1
ATOM 901 C CA . ASP A 1 109 ? 8.987 -1.367 16.766 1.00 90.38 109 ASP A CA 1
ATOM 902 C C . ASP A 1 109 ? 9.445 0.066 16.481 1.00 90.38 109 ASP A C 1
ATOM 904 O O . ASP A 1 109 ? 9.125 0.995 17.231 1.00 90.38 109 ASP A O 1
ATOM 908 N N . LEU A 1 110 ? 10.100 0.280 15.340 1.00 87.81 110 LEU A N 1
ATOM 909 C CA . LEU A 1 110 ? 10.493 1.607 14.879 1.00 87.81 110 LEU A CA 1
ATOM 910 C C . LEU A 1 110 ? 9.269 2.500 14.591 1.00 87.81 110 LEU A C 1
ATOM 912 O O . LEU A 1 110 ? 9.235 3.661 15.009 1.00 87.81 110 LEU A O 1
ATOM 916 N N . MET A 1 111 ? 8.222 1.949 13.968 1.00 89.56 111 MET A N 1
ATOM 917 C CA . MET A 1 111 ? 6.947 2.650 13.763 1.00 89.56 111 MET A CA 1
ATOM 918 C C . MET A 1 111 ? 6.200 2.905 15.083 1.00 89.56 111 MET A C 1
ATOM 920 O O . MET A 1 111 ? 5.555 3.942 15.234 1.00 89.56 111 MET A O 1
ATOM 924 N N . LYS A 1 112 ? 6.284 2.015 16.075 1.00 89.94 112 LYS A N 1
ATOM 925 C CA . LYS A 1 112 ? 5.681 2.237 17.402 1.00 89.94 112 LYS A CA 1
ATOM 926 C C . LYS A 1 112 ? 6.386 3.349 18.177 1.00 89.94 112 LYS A C 1
ATOM 928 O O . LYS A 1 112 ? 5.714 4.148 18.825 1.00 89.94 112 LYS A O 1
ATOM 933 N N . LYS A 1 113 ? 7.717 3.432 18.081 1.00 89.38 113 LYS A N 1
ATOM 934 C CA . LYS A 1 113 ? 8.527 4.436 18.788 1.00 89.38 113 LYS A CA 1
ATOM 935 C C . LYS A 1 113 ? 8.210 5.869 18.353 1.00 89.38 113 LYS A C 1
ATOM 937 O O . LYS A 1 113 ? 8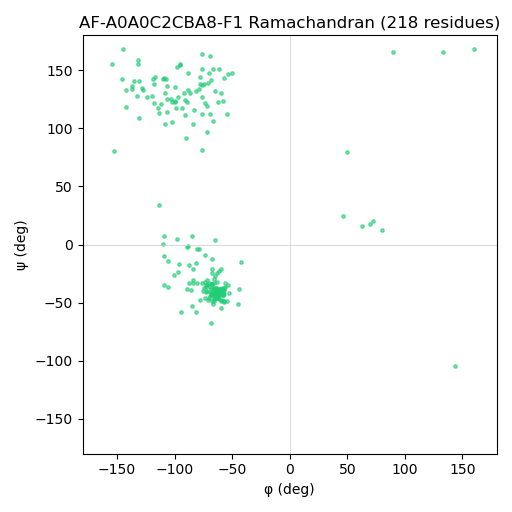.299 6.784 19.165 1.00 89.38 113 LYS A O 1
ATOM 942 N N . ASN A 1 114 ? 7.843 6.081 17.087 1.00 86.38 114 ASN A N 1
ATOM 943 C CA . ASN A 1 114 ? 7.546 7.412 16.564 1.00 86.38 114 ASN A CA 1
ATOM 944 C C . ASN A 1 114 ? 6.213 7.453 15.801 1.00 86.38 114 ASN A C 1
ATOM 946 O O . ASN A 1 114 ? 6.106 6.986 14.667 1.00 86.38 114 ASN A O 1
ATOM 950 N N . ARG A 1 115 ? 5.205 8.107 16.392 1.00 86.25 115 ARG A N 1
ATOM 951 C CA . ARG A 1 115 ? 3.875 8.282 15.779 1.00 86.25 115 ARG A CA 1
ATOM 952 C C . ARG A 1 115 ? 3.887 9.140 14.511 1.00 86.25 115 ARG A C 1
ATOM 954 O O . ARG A 1 115 ? 3.053 8.921 13.641 1.00 86.25 115 ARG A O 1
ATOM 961 N N . ARG A 1 116 ? 4.845 10.066 14.363 1.00 84.25 116 ARG A N 1
ATOM 962 C CA . ARG A 1 116 ? 5.000 10.899 13.149 1.00 84.25 116 ARG A CA 1
ATOM 963 C C . ARG A 1 116 ? 5.687 10.165 11.993 1.00 84.25 116 ARG A C 1
ATOM 965 O O . ARG A 1 116 ? 5.844 10.730 10.910 1.00 84.25 116 ARG A O 1
ATOM 972 N N . LEU A 1 117 ? 6.124 8.927 12.218 1.00 87.19 117 LEU A N 1
ATOM 973 C CA . LEU A 1 117 ? 6.711 8.096 11.183 1.00 87.19 117 LEU A CA 1
ATOM 974 C C . LEU A 1 117 ? 5.604 7.552 10.273 1.00 87.19 117 LEU A C 1
ATOM 976 O O . LEU A 1 117 ? 4.747 6.774 10.716 1.00 87.19 117 LEU A O 1
ATOM 980 N N . GLY A 1 118 ? 5.603 8.013 9.021 1.00 86.56 118 GLY A N 1
ATOM 981 C CA . GLY A 1 118 ? 4.611 7.625 8.018 1.00 86.56 118 GLY A CA 1
ATOM 982 C C . GLY A 1 118 ? 4.968 6.320 7.319 1.00 86.56 118 GLY A C 1
ATOM 983 O O . GLY A 1 118 ? 4.075 5.557 6.951 1.00 86.56 118 GLY A O 1
ATOM 984 N N . ALA A 1 119 ? 6.262 6.033 7.192 1.00 88.12 119 ALA A N 1
ATOM 985 C CA . ALA A 1 119 ? 6.756 4.806 6.595 1.00 88.12 119 ALA A CA 1
ATOM 986 C C . ALA A 1 119 ? 8.151 4.439 7.109 1.00 88.12 119 ALA A C 1
ATOM 988 O O . ALA A 1 119 ? 8.918 5.303 7.541 1.00 88.12 119 ALA A O 1
ATOM 989 N N . ALA A 1 120 ? 8.474 3.152 7.037 1.00 87.06 120 ALA A N 1
ATOM 990 C CA . ALA A 1 120 ? 9.773 2.601 7.376 1.00 87.06 120 ALA A CA 1
ATOM 991 C C . ALA A 1 120 ? 10.218 1.586 6.318 1.00 87.06 120 ALA A C 1
ATOM 993 O O . ALA A 1 120 ? 9.409 0.792 5.845 1.00 87.06 120 ALA A O 1
ATOM 994 N N . CYS A 1 121 ? 11.504 1.576 5.978 1.00 81.56 121 CYS A N 1
ATOM 995 C CA . CYS A 1 121 ? 12.093 0.574 5.090 1.00 81.56 121 CYS A CA 1
ATOM 996 C C . CYS A 1 121 ? 13.185 -0.214 5.809 1.00 81.56 121 CYS A C 1
ATOM 998 O O . CYS A 1 121 ? 13.956 0.348 6.594 1.00 81.56 121 CYS A O 1
ATOM 1000 N N . GLY A 1 122 ? 13.264 -1.511 5.517 1.00 72.94 122 GLY A N 1
ATOM 1001 C CA . GLY A 1 122 ? 14.401 -2.344 5.908 1.00 72.94 122 GLY A CA 1
ATOM 1002 C C . GLY A 1 122 ? 15.417 -2.454 4.774 1.00 72.94 122 GLY A C 1
ATOM 1003 O O . GLY A 1 122 ? 15.082 -2.295 3.601 1.00 72.94 122 GLY A O 1
ATOM 1004 N N . ARG A 1 123 ? 16.678 -2.725 5.113 1.00 66.62 123 ARG A N 1
ATOM 1005 C CA . ARG A 1 123 ? 17.739 -2.914 4.117 1.00 66.62 123 ARG A CA 1
ATOM 1006 C C . ARG A 1 123 ? 17.591 -4.26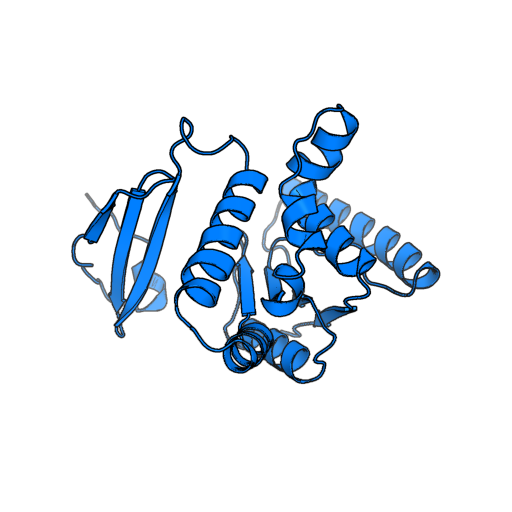1 3.399 1.00 66.62 123 ARG A C 1
ATOM 1008 O O . ARG A 1 123 ? 17.662 -5.311 4.037 1.00 66.62 123 ARG A O 1
ATOM 1015 N N . ILE A 1 124 ? 17.467 -4.237 2.073 1.00 63.19 124 ILE A N 1
ATOM 1016 C CA . ILE A 1 124 ? 17.524 -5.446 1.240 1.00 63.19 124 ILE A CA 1
ATOM 1017 C C . ILE A 1 124 ? 18.983 -5.723 0.867 1.00 63.19 124 ILE A C 1
ATOM 1019 O O . ILE A 1 124 ? 19.713 -4.827 0.446 1.00 63.19 124 ILE A O 1
ATOM 1023 N N . HIS A 1 125 ? 19.415 -6.973 1.026 1.00 57.69 125 HIS A N 1
ATOM 1024 C CA . HIS A 1 125 ? 20.726 -7.428 0.568 1.00 57.69 125 HIS A CA 1
ATOM 1025 C C . HIS A 1 125 ? 20.535 -8.299 -0.676 1.00 57.69 125 HIS A C 1
ATOM 1027 O O . HIS A 1 125 ? 19.961 -9.384 -0.545 1.00 57.69 125 HIS A O 1
ATOM 1033 N N . PRO A 1 126 ? 21.008 -7.878 -1.864 1.00 53.16 126 PRO A N 1
ATOM 1034 C CA . PRO A 1 126 ? 20.861 -8.682 -3.070 1.00 53.16 126 PRO A CA 1
ATOM 1035 C C . PRO A 1 126 ? 21.616 -10.006 -2.901 1.00 53.16 126 PRO A C 1
ATOM 1037 O O . PRO A 1 126 ? 22.825 -10.022 -2.643 1.00 53.16 126 PRO A O 1
ATOM 1040 N N . ARG A 1 127 ? 20.904 -11.129 -3.038 1.00 48.72 127 ARG A N 1
ATOM 1041 C CA . ARG A 1 127 ? 21.489 -12.476 -3.067 1.00 48.72 127 ARG A CA 1
ATOM 1042 C C . ARG A 1 127 ? 21.610 -12.943 -4.518 1.00 48.72 127 ARG A C 1
ATOM 1044 O O . ARG A 1 127 ? 20.620 -12.994 -5.232 1.00 48.72 127 ARG A O 1
ATOM 1051 N N . GLY A 1 128 ? 22.824 -13.297 -4.938 1.00 53.47 128 GLY A N 1
ATOM 1052 C CA . GLY A 1 128 ? 23.104 -13.841 -6.269 1.00 53.47 128 GLY A CA 1
ATOM 1053 C C . GLY A 1 128 ? 24.578 -13.703 -6.669 1.00 53.47 128 GLY A C 1
ATOM 1054 O O . GLY A 1 128 ? 25.344 -12.996 -6.010 1.00 53.47 128 GLY A O 1
ATOM 1055 N N . SER A 1 129 ? 24.971 -14.380 -7.750 1.00 51.25 129 SER A N 1
ATOM 1056 C CA . SER A 1 129 ? 26.287 -14.268 -8.400 1.00 51.25 129 SER A CA 1
ATOM 1057 C C . SER A 1 129 ? 26.095 -14.067 -9.911 1.00 51.25 129 SER A C 1
ATOM 1059 O O . SER A 1 129 ? 25.165 -14.625 -10.487 1.00 51.25 129 SER A O 1
ATOM 1061 N N . GLY A 1 130 ? 26.913 -13.213 -10.539 1.00 64.06 130 GLY A N 1
ATOM 1062 C CA . GLY A 1 130 ? 26.846 -12.908 -11.978 1.00 64.06 130 GLY A CA 1
ATOM 1063 C C . GLY A 1 130 ? 26.908 -11.412 -12.320 1.00 64.06 130 GLY A C 1
ATOM 1064 O O . GLY A 1 130 ? 26.722 -10.554 -11.456 1.00 64.06 130 GLY A O 1
ATOM 1065 N N . LEU A 1 131 ? 27.144 -11.106 -13.602 1.00 60.69 131 LEU A N 1
ATOM 1066 C CA . LEU A 1 131 ? 27.258 -9.742 -14.152 1.00 60.69 131 LEU A CA 1
ATOM 1067 C C . LEU A 1 131 ? 26.007 -8.884 -13.897 1.00 60.69 131 LEU A C 1
ATOM 1069 O O . LEU A 1 131 ? 26.126 -7.719 -13.530 1.00 60.69 131 LEU A O 1
ATOM 1073 N N . MET A 1 132 ? 24.813 -9.476 -14.001 1.00 56.31 132 MET A N 1
ATOM 1074 C CA . MET A 1 132 ? 23.543 -8.784 -13.738 1.00 56.31 132 MET A CA 1
ATOM 1075 C C . MET A 1 132 ? 23.415 -8.347 -12.269 1.00 56.31 132 MET A C 1
ATOM 1077 O O . MET A 1 132 ? 22.988 -7.234 -11.981 1.00 56.31 132 MET A O 1
ATOM 1081 N N . VAL A 1 133 ? 23.844 -9.196 -11.327 1.00 59.44 133 VAL A N 1
ATOM 1082 C CA . VAL A 1 133 ? 23.826 -8.884 -9.886 1.00 59.44 133 VAL A CA 1
ATOM 1083 C C . VAL A 1 133 ? 24.871 -7.822 -9.553 1.00 59.44 133 VAL A C 1
ATOM 1085 O O . VAL A 1 133 ? 24.656 -7.001 -8.665 1.00 59.44 133 VAL A O 1
ATOM 1088 N N . TRP A 1 134 ? 26.004 -7.817 -10.260 1.00 63.84 134 TRP A N 1
ATOM 1089 C CA . TRP A 1 134 ? 27.026 -6.783 -10.110 1.00 63.84 134 TRP A CA 1
ATOM 1090 C C . TRP A 1 134 ? 26.522 -5.424 -10.605 1.00 63.84 134 TRP A C 1
ATOM 1092 O O . TRP A 1 134 ? 26.680 -4.433 -9.900 1.00 63.84 134 TRP A O 1
ATOM 1102 N N . TYR A 1 135 ? 25.819 -5.397 -11.741 1.00 64.31 135 TYR A N 1
ATOM 1103 C CA . TYR A 1 135 ? 25.152 -4.193 -12.236 1.00 64.31 135 TYR A CA 1
ATOM 1104 C C . TYR A 1 135 ? 24.067 -3.697 -11.269 1.00 64.31 135 TYR A C 1
ATOM 1106 O O . TYR A 1 135 ? 24.070 -2.528 -10.902 1.00 64.31 135 TYR A O 1
ATOM 1114 N N . GLN A 1 136 ? 23.213 -4.588 -10.753 1.00 56.34 136 GLN A N 1
ATOM 1115 C CA . GLN A 1 136 ? 22.223 -4.238 -9.725 1.00 56.34 136 GLN A CA 1
ATOM 1116 C C . GLN A 1 136 ? 22.875 -3.705 -8.441 1.00 56.34 136 GLN A C 1
ATOM 1118 O O . GLN A 1 136 ? 22.381 -2.750 -7.849 1.00 56.34 136 GLN A O 1
ATOM 1123 N N . LYS A 1 137 ? 24.001 -4.287 -8.004 1.00 60.62 137 LYS A N 1
ATOM 1124 C CA . LYS A 1 137 ? 24.781 -3.780 -6.862 1.00 60.62 137 LYS A CA 1
ATOM 1125 C C . LYS A 1 137 ? 25.387 -2.411 -7.152 1.00 60.62 137 LYS A C 1
ATOM 1127 O O . LYS A 1 137 ? 25.412 -1.583 -6.248 1.00 60.62 137 LYS A O 1
ATOM 1132 N N . PHE A 1 138 ? 25.858 -2.178 -8.374 1.00 67.25 138 PHE A N 1
ATOM 1133 C CA . PHE A 1 138 ? 26.387 -0.891 -8.810 1.00 67.25 138 PHE A CA 1
ATOM 1134 C C . PHE A 1 138 ? 25.291 0.179 -8.851 1.00 67.25 138 PHE A C 1
ATOM 1136 O O . PHE A 1 138 ? 25.452 1.208 -8.205 1.00 67.25 138 PHE A O 1
ATOM 1143 N N . GLU A 1 139 ? 24.149 -0.076 -9.497 1.00 61.19 139 GLU A N 1
ATOM 1144 C CA . GLU A 1 139 ? 23.000 0.843 -9.483 1.00 61.19 139 GLU A CA 1
ATOM 1145 C C . GLU A 1 139 ? 22.510 1.115 -8.059 1.00 61.19 139 GLU A C 1
ATOM 1147 O O . GLU A 1 139 ? 22.266 2.265 -7.694 1.00 61.19 139 GLU A O 1
ATOM 1152 N N . TYR A 1 140 ? 22.423 0.076 -7.225 1.00 58.53 140 TYR A N 1
ATOM 1153 C CA . TYR A 1 140 ? 22.047 0.227 -5.823 1.00 58.53 140 TYR A CA 1
ATOM 1154 C C . TYR A 1 140 ? 23.069 1.067 -5.046 1.00 58.53 140 TYR A C 1
ATOM 1156 O O . TYR A 1 140 ? 22.679 1.909 -4.242 1.00 58.53 140 TYR A O 1
ATOM 1164 N N . ALA A 1 141 ? 24.371 0.879 -5.284 1.00 57.81 141 ALA A N 1
ATOM 1165 C CA . ALA A 1 141 ? 25.435 1.641 -4.634 1.00 57.81 141 ALA A CA 1
ATOM 1166 C C . ALA A 1 141 ? 25.466 3.105 -5.095 1.00 57.81 141 ALA A C 1
ATOM 1168 O O . ALA A 1 141 ? 25.552 3.992 -4.250 1.00 57.81 141 ALA A O 1
ATOM 1169 N N . VAL A 1 142 ? 25.334 3.367 -6.399 1.00 61.75 142 VAL A N 1
ATOM 1170 C CA . VAL A 1 142 ? 25.253 4.723 -6.965 1.00 61.75 142 VAL A CA 1
ATOM 1171 C C . VAL A 1 142 ? 24.003 5.435 -6.459 1.00 61.75 142 VAL A C 1
ATOM 1173 O O . VAL A 1 142 ? 24.102 6.566 -5.984 1.00 61.75 142 VAL A O 1
ATOM 1176 N N . GLY A 1 143 ? 22.850 4.759 -6.475 1.00 57.34 143 GLY A N 1
ATOM 1177 C CA . GLY A 1 143 ? 21.610 5.263 -5.894 1.00 57.34 143 GLY A CA 1
ATOM 1178 C C . GLY A 1 143 ? 21.786 5.594 -4.415 1.00 57.34 143 GLY A C 1
ATOM 1179 O O . GLY A 1 143 ? 21.493 6.707 -4.000 1.00 57.34 143 GLY A O 1
ATOM 1180 N N . HIS A 1 144 ? 22.364 4.682 -3.632 1.00 56.78 144 HIS A N 1
ATOM 1181 C CA . HIS A 1 144 ? 22.624 4.894 -2.209 1.00 56.78 144 HIS A CA 1
ATOM 1182 C C . HIS A 1 144 ? 23.624 6.033 -1.937 1.00 56.78 144 HIS A C 1
ATOM 1184 O O . HIS A 1 144 ? 23.447 6.776 -0.974 1.00 56.78 144 HIS A O 1
ATOM 1190 N N . TRP A 1 145 ? 24.658 6.207 -2.764 1.00 55.50 145 TRP A N 1
ATOM 1191 C CA . TRP A 1 145 ? 25.657 7.272 -2.612 1.00 55.50 145 TRP A CA 1
ATOM 1192 C C . TRP A 1 145 ? 25.115 8.653 -2.995 1.00 55.50 145 TRP A C 1
ATOM 1194 O O . TRP A 1 145 ? 25.270 9.593 -2.214 1.00 55.50 145 TRP A O 1
ATOM 1204 N N . LEU A 1 146 ? 24.418 8.783 -4.132 1.00 53.22 146 LEU A N 1
ATOM 1205 C CA . LEU A 1 146 ? 23.763 10.045 -4.512 1.00 53.22 146 LEU A CA 1
ATOM 1206 C C . LEU A 1 146 ? 22.665 10.429 -3.522 1.00 53.22 146 LEU A C 1
ATOM 1208 O O . LEU A 1 146 ? 22.475 11.603 -3.190 1.00 53.22 146 LEU A O 1
ATOM 1212 N N . GLN A 1 147 ? 21.944 9.431 -3.028 1.00 50.31 147 GLN A N 1
ATOM 1213 C CA . GLN A 1 147 ? 20.872 9.655 -2.087 1.00 50.31 147 GLN A CA 1
ATOM 1214 C C . GLN A 1 147 ? 21.395 10.035 -0.704 1.00 50.31 147 GLN A C 1
ATOM 1216 O O . GLN A 1 147 ? 20.833 10.950 -0.118 1.00 50.31 147 GLN A O 1
ATOM 1221 N N . LYS A 1 148 ? 22.514 9.464 -0.232 1.00 47.38 148 LYS A N 1
ATOM 1222 C CA . LYS A 1 148 ? 23.199 9.924 0.991 1.00 47.38 148 LYS A CA 1
ATOM 1223 C C . LYS A 1 148 ? 23.701 11.368 0.894 1.00 47.38 148 LYS A C 1
ATOM 1225 O O . LYS A 1 148 ? 23.596 12.114 1.865 1.00 47.38 148 LYS A O 1
ATOM 1230 N N . ALA A 1 149 ? 24.207 11.786 -0.268 1.00 46.78 149 ALA A N 1
ATOM 1231 C CA . ALA A 1 149 ? 24.612 13.177 -0.491 1.00 46.78 149 ALA A CA 1
ATOM 1232 C C . ALA A 1 149 ? 23.408 14.142 -0.462 1.00 46.78 149 ALA A C 1
ATOM 1234 O O . ALA A 1 149 ? 23.489 15.234 0.099 1.00 46.78 149 ALA A O 1
ATOM 1235 N N . THR A 1 150 ? 22.265 13.711 -1.001 1.00 48.12 150 THR A N 1
ATOM 1236 C CA . THR A 1 150 ? 21.010 14.485 -0.994 1.00 48.12 150 THR A CA 1
ATOM 1237 C C . THR A 1 150 ? 20.345 14.490 0.391 1.00 48.12 150 THR A C 1
ATOM 1239 O O . THR A 1 150 ? 19.831 15.515 0.835 1.00 48.12 150 THR A O 1
ATOM 1242 N N . GLU A 1 151 ? 20.412 13.371 1.114 1.00 53.06 151 GLU A N 1
ATOM 1243 C CA . GLU A 1 151 ? 19.947 13.197 2.496 1.00 53.06 151 GLU A CA 1
ATOM 1244 C C . GLU A 1 151 ? 20.644 14.151 3.466 1.00 53.06 151 GLU A C 1
ATOM 1246 O O . GLU A 1 151 ? 19.994 14.684 4.362 1.00 53.06 151 GLU A O 1
ATOM 1251 N N . HIS A 1 152 ? 21.937 14.420 3.262 1.00 48.06 152 HIS A N 1
ATOM 1252 C CA . HIS A 1 152 ? 22.688 15.377 4.075 1.00 48.06 152 HIS A CA 1
ATOM 1253 C C . HIS A 1 152 ? 22.294 16.839 3.795 1.00 48.06 152 HIS A C 1
ATOM 1255 O O . HIS A 1 152 ? 22.319 17.660 4.706 1.00 48.06 152 HIS A O 1
ATOM 1261 N N . MET A 1 153 ? 21.880 17.170 2.564 1.00 41.72 153 MET A N 1
ATOM 1262 C CA . MET A 1 153 ? 21.388 18.515 2.224 1.00 41.72 153 MET A CA 1
ATOM 1263 C C . MET A 1 153 ? 19.928 18.762 2.629 1.00 41.72 153 MET A C 1
ATOM 1265 O O . MET A 1 153 ? 19.575 19.892 2.951 1.00 41.72 153 MET A O 1
ATOM 1269 N N . ILE A 1 154 ? 19.070 17.737 2.595 1.00 45.47 154 ILE A N 1
ATOM 1270 C CA . ILE A 1 154 ? 17.613 17.881 2.800 1.00 45.47 154 ILE A CA 1
ATOM 1271 C C . ILE A 1 154 ? 17.166 17.376 4.187 1.00 45.47 154 ILE A C 1
ATOM 1273 O O . ILE A 1 154 ? 16.061 17.671 4.640 1.00 45.47 154 ILE A O 1
ATOM 1277 N N . GLY A 1 155 ? 18.015 16.633 4.903 1.00 42.69 155 GLY A N 1
ATOM 1278 C CA . GLY A 1 155 ? 17.710 16.098 6.234 1.00 42.69 155 GLY A CA 1
ATOM 1279 C C . GLY A 1 155 ? 16.658 14.980 6.235 1.00 42.69 155 GLY A C 1
ATOM 1280 O O . GLY A 1 155 ? 16.072 14.689 7.280 1.00 42.69 155 GLY A O 1
ATOM 1281 N N . CYS A 1 156 ? 16.381 14.357 5.081 1.00 42.25 156 CYS A N 1
ATOM 1282 C CA . CYS A 1 156 ? 15.389 13.290 4.946 1.00 42.25 156 CYS A CA 1
ATOM 1283 C C . CYS A 1 156 ? 15.786 12.229 3.905 1.00 42.25 156 CYS A C 1
ATOM 1285 O O . CYS A 1 156 ? 16.338 12.569 2.863 1.00 42.25 156 CYS A O 1
ATOM 1287 N N . VAL A 1 157 ? 15.472 10.958 4.192 1.00 45.84 157 VAL A N 1
ATOM 1288 C CA . VAL A 1 157 ? 15.736 9.774 3.348 1.00 45.84 157 VAL A CA 1
ATOM 1289 C C . VAL A 1 157 ? 14.866 9.801 2.092 1.00 45.84 157 VAL A C 1
ATOM 1291 O O . VAL A 1 157 ? 13.647 9.686 2.187 1.00 45.84 157 VAL A O 1
ATOM 1294 N N . MET A 1 158 ? 15.491 9.972 0.920 1.00 43.19 158 MET A N 1
ATOM 1295 C CA . MET A 1 158 ? 14.805 10.374 -0.326 1.00 43.19 158 MET A CA 1
ATOM 1296 C C . MET A 1 158 ? 14.407 9.230 -1.275 1.00 43.19 158 MET A C 1
ATOM 1298 O O . MET A 1 158 ? 13.540 9.426 -2.123 1.00 43.19 158 MET A O 1
ATOM 1302 N N . CYS A 1 159 ? 14.955 8.021 -1.145 1.00 48.28 159 CYS A N 1
ATOM 1303 C CA . CYS A 1 159 ? 14.453 6.847 -1.864 1.00 48.28 159 CYS A CA 1
ATOM 1304 C C . CYS A 1 159 ? 14.504 5.584 -1.001 1.00 48.28 159 CYS A C 1
ATOM 1306 O O . CYS A 1 159 ? 15.556 5.076 -0.611 1.00 48.28 159 CYS A O 1
ATOM 1308 N N . SER A 1 160 ? 13.332 5.015 -0.767 1.00 43.44 160 SER A N 1
ATOM 1309 C CA . SER A 1 160 ? 13.248 3.606 -0.431 1.00 43.44 160 SER A CA 1
ATOM 1310 C C . SER A 1 160 ? 13.387 2.799 -1.719 1.00 43.44 160 SER A C 1
ATOM 1312 O O . SER A 1 160 ? 12.687 3.101 -2.689 1.00 43.44 160 SER A O 1
ATOM 1314 N N . PRO A 1 161 ? 14.212 1.748 -1.749 1.00 49.16 161 PRO A N 1
ATOM 1315 C CA . PRO A 1 161 ? 13.942 0.617 -2.623 1.00 49.16 161 PRO A CA 1
ATOM 1316 C C . PRO A 1 161 ? 12.547 0.099 -2.235 1.00 49.16 161 PRO A C 1
ATOM 1318 O O . PRO A 1 161 ? 12.306 -0.167 -1.057 1.00 49.16 161 PRO A O 1
ATOM 1321 N N . GLY A 1 162 ? 11.604 0.019 -3.175 1.00 49.34 162 GLY A N 1
ATOM 1322 C CA . GLY A 1 162 ? 10.206 -0.374 -2.919 1.00 49.34 162 GLY A CA 1
ATOM 1323 C C . GLY A 1 162 ? 10.016 -1.821 -2.434 1.00 49.34 162 GLY A C 1
ATOM 1324 O O . GLY A 1 162 ? 8.889 -2.266 -2.238 1.00 49.34 162 GLY A O 1
ATOM 1325 N N . CYS A 1 163 ? 11.108 -2.555 -2.212 1.00 63.06 163 CYS A N 1
ATOM 1326 C CA . CYS A 1 163 ? 11.093 -4.004 -2.097 1.00 63.06 163 CYS A CA 1
ATOM 1327 C C . CYS A 1 163 ? 10.728 -4.523 -0.693 1.00 63.06 163 CYS A C 1
ATOM 1329 O O . CYS A 1 163 ? 10.305 -5.671 -0.562 1.00 63.06 163 CYS A O 1
ATOM 1331 N N . PHE A 1 164 ? 10.872 -3.707 0.361 1.00 78.38 164 PHE A N 1
ATOM 1332 C CA . PHE A 1 164 ? 10.539 -4.075 1.748 1.00 78.38 164 PHE A CA 1
ATOM 1333 C C . PHE A 1 164 ? 10.170 -2.834 2.579 1.00 78.38 164 PHE A C 1
ATOM 1335 O O . PHE A 1 164 ? 10.993 -2.292 3.326 1.00 78.38 164 PHE A O 1
ATOM 1342 N N . SER A 1 165 ? 8.928 -2.365 2.444 1.00 84.25 165 SER A N 1
ATOM 1343 C CA . SER A 1 165 ? 8.481 -1.095 3.033 1.00 84.25 165 SER A CA 1
ATOM 1344 C C . SER A 1 165 ? 7.203 -1.260 3.853 1.00 84.25 165 SER A C 1
ATOM 1346 O O . SER A 1 165 ? 6.246 -1.906 3.437 1.00 84.25 165 SER A O 1
ATOM 1348 N N . LEU A 1 166 ? 7.175 -0.663 5.041 1.00 90.19 166 LEU A N 1
ATOM 1349 C CA . LEU A 1 166 ? 6.039 -0.662 5.956 1.00 90.19 166 LEU A CA 1
ATOM 1350 C C . LEU A 1 166 ? 5.458 0.748 6.045 1.00 90.19 166 LEU A C 1
ATOM 1352 O O . LEU A 1 166 ? 6.141 1.675 6.467 1.00 90.19 166 LEU A O 1
ATOM 1356 N N . PHE A 1 167 ? 4.186 0.904 5.703 1.00 91.31 167 PHE A N 1
ATOM 1357 C CA . PHE A 1 167 ? 3.476 2.181 5.705 1.00 91.31 167 PHE A CA 1
ATOM 1358 C C . PHE A 1 167 ? 2.439 2.238 6.825 1.00 91.31 167 PHE A C 1
ATOM 1360 O O . PHE A 1 167 ? 1.751 1.252 7.101 1.00 91.31 167 PHE A O 1
ATOM 1367 N N . ARG A 1 168 ? 2.271 3.403 7.454 1.00 92.62 168 ARG A N 1
ATOM 1368 C CA . ARG A 1 168 ? 1.174 3.643 8.399 1.00 92.62 168 ARG A CA 1
ATOM 1369 C C . ARG A 1 168 ? -0.099 3.975 7.634 1.00 92.62 168 ARG A C 1
ATOM 1371 O O . ARG A 1 168 ? -0.095 4.863 6.783 1.00 92.62 168 ARG A O 1
ATOM 1378 N N . SER A 1 169 ? -1.205 3.328 7.994 1.00 91.88 169 SER A N 1
ATOM 1379 C CA . SER A 1 169 ? -2.500 3.575 7.347 1.00 91.88 169 SER A CA 1
ATOM 1380 C C . SER A 1 169 ? -2.938 5.025 7.513 1.00 91.88 169 SER A C 1
ATOM 1382 O O . SER A 1 169 ? -3.326 5.635 6.528 1.00 91.88 169 SER A O 1
ATOM 1384 N N . TYR A 1 170 ? -2.771 5.609 8.705 1.00 90.38 170 TYR A N 1
ATOM 1385 C CA . TYR A 1 170 ? -3.046 7.030 8.952 1.00 90.38 170 TYR A CA 1
ATOM 1386 C C . TYR A 1 170 ? -2.335 7.972 7.963 1.00 90.38 170 TYR A C 1
ATOM 1388 O O . TYR A 1 170 ? -2.946 8.902 7.455 1.00 90.38 170 TYR A O 1
ATOM 1396 N N . ALA A 1 171 ? -1.065 7.704 7.635 1.00 90.69 171 ALA A N 1
ATOM 1397 C CA . ALA A 1 171 ? -0.300 8.548 6.718 1.00 90.69 171 ALA A CA 1
ATOM 1398 C C . ALA A 1 171 ? -0.744 8.388 5.255 1.00 90.69 171 ALA A C 1
ATOM 1400 O O . ALA A 1 171 ? -0.772 9.353 4.498 1.00 90.69 171 ALA A O 1
ATOM 1401 N N . LEU A 1 172 ? -1.133 7.173 4.858 1.00 89.12 172 LEU A N 1
ATOM 1402 C CA . LEU A 1 172 ? -1.679 6.908 3.524 1.00 89.12 172 LEU A CA 1
ATOM 1403 C C . LEU A 1 172 ? -3.108 7.444 3.359 1.00 89.12 172 LEU A C 1
ATOM 1405 O O . LEU A 1 172 ? -3.493 7.846 2.264 1.00 89.12 172 LEU A O 1
ATOM 1409 N N . MET A 1 173 ? -3.888 7.442 4.440 1.00 86.50 173 MET A N 1
ATOM 1410 C CA . MET A 1 173 ? -5.262 7.945 4.481 1.00 86.50 173 MET A CA 1
ATOM 1411 C C . MET A 1 173 ? -5.356 9.460 4.445 1.00 86.50 173 MET A C 1
ATOM 1413 O O . MET A 1 173 ? -6.460 9.968 4.275 1.00 86.50 173 MET A O 1
ATOM 1417 N N . ASP A 1 174 ? -4.237 10.172 4.573 1.00 85.56 174 ASP A N 1
ATOM 1418 C CA . ASP A 1 174 ? -4.219 11.590 4.275 1.00 85.56 174 ASP A CA 1
ATOM 1419 C C . ASP A 1 174 ? -4.764 11.784 2.851 1.00 85.56 174 ASP A C 1
ATOM 1421 O O . ASP A 1 174 ? -4.179 11.355 1.847 1.00 85.56 174 ASP A O 1
ATOM 1425 N N . ASP A 1 175 ? -5.935 12.414 2.800 1.00 76.81 175 ASP A N 1
ATOM 1426 C CA . ASP A 1 175 ? -6.765 12.668 1.624 1.00 76.81 175 ASP A CA 1
ATOM 1427 C C . ASP A 1 175 ? -5.941 13.138 0.438 1.00 76.81 175 ASP A C 1
ATOM 1429 O O . ASP A 1 175 ? -6.139 12.806 -0.729 1.00 76.81 175 ASP A O 1
ATOM 1433 N N . ASN A 1 176 ? -4.965 13.943 0.779 1.00 81.00 176 ASN A N 1
ATOM 1434 C CA . ASN A 1 176 ? -4.243 14.776 -0.117 1.00 81.00 176 ASN A CA 1
ATOM 1435 C C . ASN A 1 176 ? -3.053 13.913 -0.670 1.00 81.00 176 ASN A C 1
ATOM 1437 O O . ASN A 1 176 ? -2.493 14.248 -1.713 1.00 81.00 176 ASN A O 1
ATOM 1441 N N . VAL A 1 177 ? -2.670 12.789 -0.023 1.00 85.62 177 VAL A N 1
ATOM 1442 C CA . VAL A 1 177 ? -1.701 11.777 -0.515 1.00 85.62 177 VAL A CA 1
ATOM 1443 C C . VAL A 1 177 ? -2.414 10.834 -1.473 1.00 85.62 177 VAL A C 1
ATOM 1445 O O . VAL A 1 177 ? -2.042 10.758 -2.641 1.00 85.62 177 VAL A O 1
ATOM 1448 N N . THR A 1 178 ? -3.481 10.168 -1.018 1.00 84.25 178 THR A N 1
ATOM 1449 C CA . THR A 1 178 ? -4.200 9.181 -1.844 1.00 84.25 178 THR A CA 1
ATOM 1450 C C . THR A 1 178 ? -4.794 9.822 -3.103 1.00 84.25 178 THR A C 1
ATOM 1452 O O . THR A 1 178 ? -4.678 9.255 -4.191 1.00 84.25 178 THR A O 1
ATOM 1455 N N . ARG A 1 179 ? -5.359 11.036 -3.002 1.00 86.31 179 ARG A N 1
ATOM 1456 C CA . ARG A 1 179 ? -5.916 11.764 -4.156 1.00 86.31 179 ARG A CA 1
ATOM 1457 C C . ARG A 1 179 ? -4.846 12.121 -5.190 1.00 86.31 179 ARG A C 1
ATOM 1459 O O . ARG A 1 179 ? -5.079 11.925 -6.379 1.00 86.31 179 ARG A O 1
ATOM 1466 N N . LYS A 1 180 ? -3.674 12.598 -4.751 1.00 88.44 180 LYS A N 1
ATOM 1467 C CA . LYS A 1 180 ? -2.542 12.895 -5.649 1.00 88.44 180 LYS A CA 1
ATOM 1468 C C . LYS A 1 180 ? -1.930 11.628 -6.238 1.00 88.44 180 LYS A C 1
ATOM 1470 O O . LYS A 1 180 ? -1.540 11.624 -7.395 1.00 88.44 180 LYS A O 1
ATOM 1475 N N . TYR A 1 181 ? -1.866 10.544 -5.474 1.00 88.44 181 TYR A N 1
ATOM 1476 C CA . TYR A 1 181 ? -1.343 9.272 -5.961 1.00 88.44 181 TYR A CA 1
ATOM 1477 C C . TYR A 1 181 ? -2.251 8.645 -7.039 1.00 88.44 181 TYR A C 1
ATOM 1479 O O . TYR A 1 181 ? -1.772 8.053 -8.007 1.00 88.44 181 TYR A O 1
ATOM 1487 N N . ALA A 1 182 ? -3.568 8.838 -6.909 1.00 88.50 182 ALA A N 1
ATOM 1488 C CA . ALA A 1 182 ? -4.581 8.392 -7.865 1.00 88.50 182 ALA A CA 1
ATOM 1489 C C . ALA A 1 182 ? -4.829 9.367 -9.038 1.00 88.50 182 ALA A C 1
ATOM 1491 O O . ALA A 1 182 ? -5.765 9.146 -9.819 1.00 88.50 182 ALA A O 1
ATOM 1492 N N . SER A 1 183 ? -4.031 10.432 -9.185 1.00 88.62 183 SER 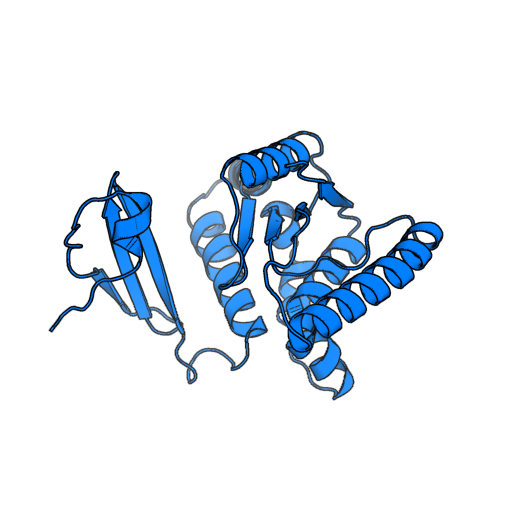A N 1
ATOM 1493 C CA . SER A 1 183 ? -4.140 11.355 -10.320 1.00 88.62 183 SER A CA 1
ATOM 1494 C C . SER A 1 183 ? -3.763 10.663 -11.635 1.00 88.62 183 SER A C 1
ATOM 1496 O O . SER A 1 183 ? -2.997 9.695 -11.672 1.00 88.62 183 SER A O 1
ATOM 1498 N N . LYS A 1 184 ? -4.339 11.122 -12.748 1.00 85.56 184 LYS A N 1
ATOM 1499 C CA . LYS A 1 184 ? -3.968 10.612 -14.072 1.00 85.56 184 LYS A CA 1
ATOM 1500 C C . LYS A 1 184 ? -2.651 11.246 -14.514 1.00 85.56 184 LYS A C 1
ATOM 1502 O O . LYS A 1 184 ? -2.414 12.413 -14.236 1.00 85.56 184 LYS A O 1
ATOM 1507 N N . SER A 1 185 ? -1.833 10.460 -15.206 1.00 84.31 185 SER A N 1
ATOM 1508 C CA . SER A 1 185 ? -0.663 10.971 -15.917 1.00 84.31 185 SER A CA 1
ATOM 1509 C C . SER A 1 185 ? -1.128 11.495 -17.270 1.00 84.31 185 SER A C 1
ATOM 1511 O O . SER A 1 185 ? -1.651 10.718 -18.074 1.00 84.31 185 SER A O 1
ATOM 1513 N N . GLU A 1 186 ? -0.996 12.798 -17.494 1.00 84.38 186 GLU A N 1
ATOM 1514 C CA . GLU A 1 186 ? -1.388 13.439 -18.755 1.00 84.38 186 GLU A CA 1
ATOM 1515 C C . GLU A 1 186 ? -0.153 13.794 -19.583 1.00 84.38 186 GLU A C 1
ATOM 1517 O O . GLU A 1 186 ? -0.159 13.604 -20.799 1.00 84.38 186 GLU A O 1
ATOM 1522 N N . GLN A 1 187 ? 0.934 14.214 -18.927 1.00 84.31 187 GLN A N 1
ATOM 1523 C CA . GLN A 1 187 ? 2.187 14.572 -19.586 1.00 84.31 187 GLN A CA 1
ATOM 1524 C C . GLN A 1 187 ? 3.189 13.405 -19.622 1.00 84.31 187 GLN A C 1
ATOM 1526 O O . GLN A 1 187 ? 3.182 12.551 -18.732 1.00 84.31 187 GLN A O 1
ATOM 1531 N N . PRO A 1 188 ? 4.120 13.370 -20.596 1.00 75.06 188 PRO A N 1
ATOM 1532 C CA . PRO A 1 188 ? 5.165 12.342 -20.670 1.00 75.06 188 PRO A CA 1
ATOM 1533 C C . PRO A 1 188 ? 6.034 12.242 -19.405 1.00 75.06 188 PRO A C 1
ATOM 1535 O O . PRO A 1 188 ? 6.387 11.144 -18.978 1.00 75.06 188 PRO A O 1
ATOM 1538 N N . LEU A 1 189 ? 6.332 13.380 -18.770 1.00 77.94 189 LEU A N 1
ATOM 1539 C CA . LEU A 1 189 ? 7.053 13.443 -17.492 1.00 77.94 189 LEU A CA 1
ATOM 1540 C C . LEU A 1 189 ? 6.267 12.766 -16.357 1.00 77.94 189 LEU A C 1
ATOM 1542 O O . LEU A 1 189 ? 6.849 12.021 -15.568 1.00 77.94 189 LEU A O 1
ATOM 1546 N N . ASP A 1 190 ? 4.942 12.933 -16.329 1.00 80.94 190 ASP A N 1
ATOM 1547 C CA . ASP A 1 190 ? 4.063 12.302 -15.337 1.00 80.94 190 ASP A CA 1
ATOM 1548 C C . ASP A 1 190 ? 4.032 10.780 -15.490 1.00 80.94 190 ASP A C 1
ATOM 1550 O O . ASP A 1 190 ? 3.823 10.055 -14.519 1.00 80.94 190 ASP A O 1
ATOM 1554 N N . TYR A 1 191 ? 4.214 10.259 -16.705 1.00 77.06 191 TYR A N 1
ATOM 1555 C CA . TYR A 1 191 ? 4.303 8.814 -16.919 1.00 77.06 191 TYR A CA 1
ATOM 1556 C C . TYR A 1 191 ? 5.579 8.236 -16.308 1.00 77.06 191 TYR A C 1
ATOM 1558 O O . TYR A 1 191 ? 5.531 7.185 -15.664 1.00 77.06 191 TYR A O 1
ATOM 1566 N N . ILE A 1 192 ? 6.708 8.927 -16.464 1.00 76.38 192 ILE A N 1
ATOM 1567 C CA . ILE A 1 192 ? 7.980 8.508 -15.864 1.00 76.38 192 ILE A CA 1
ATOM 1568 C C . ILE A 1 192 ? 7.872 8.594 -14.340 1.00 76.38 192 ILE A C 1
ATOM 1570 O O . ILE A 1 192 ? 8.175 7.634 -13.633 1.00 76.38 192 ILE A O 1
ATOM 1574 N N . GLN A 1 193 ? 7.379 9.716 -13.818 1.00 77.25 193 GLN A N 1
ATOM 1575 C CA . GLN A 1 193 ? 7.323 9.924 -12.377 1.00 77.25 193 GLN A CA 1
ATOM 1576 C C . GLN A 1 193 ? 6.274 9.041 -11.694 1.00 77.25 193 GLN A C 1
ATOM 1578 O O . GLN A 1 193 ? 6.577 8.423 -10.675 1.00 77.25 193 GLN A O 1
ATOM 1583 N N . TYR A 1 194 ? 5.049 8.974 -12.223 1.00 81.81 194 TYR A N 1
ATOM 1584 C CA . TYR A 1 194 ? 3.945 8.321 -11.520 1.00 81.81 194 TYR A CA 1
ATOM 1585 C C . TYR A 1 194 ? 3.836 6.829 -11.837 1.00 81.81 194 TYR A C 1
ATOM 1587 O O . TYR A 1 194 ? 3.500 6.060 -10.942 1.00 81.81 194 TYR A O 1
ATOM 1595 N N . ASP A 1 195 ? 4.071 6.405 -13.084 1.00 76.69 195 ASP A N 1
ATOM 1596 C CA . ASP A 1 195 ? 3.845 5.011 -13.498 1.00 76.69 195 ASP A CA 1
ATOM 1597 C C . ASP A 1 195 ? 5.116 4.153 -13.555 1.00 76.69 195 ASP A C 1
ATOM 1599 O O . ASP A 1 195 ? 4.992 2.932 -13.439 1.00 76.69 195 ASP A O 1
ATOM 1603 N N . GLN A 1 196 ? 6.300 4.744 -13.760 1.00 75.19 196 GLN A N 1
ATOM 1604 C CA . GLN A 1 196 ? 7.584 4.025 -13.663 1.00 75.19 196 GLN A CA 1
ATOM 1605 C C . GLN A 1 196 ? 8.265 4.193 -12.298 1.00 75.19 196 GLN A C 1
ATOM 1607 O O . GLN A 1 196 ? 9.088 3.363 -11.920 1.00 75.19 196 GLN A O 1
ATOM 1612 N N . GLY A 1 197 ? 7.950 5.274 -11.582 1.00 78.69 197 GLY A N 1
ATOM 1613 C CA . GLY A 1 197 ? 8.486 5.586 -10.261 1.00 78.69 197 GLY A CA 1
ATOM 1614 C C . GLY A 1 197 ? 7.431 5.543 -9.162 1.00 78.69 197 GLY A C 1
ATOM 1615 O O . GLY A 1 197 ? 7.519 6.349 -8.239 1.00 78.69 197 GLY A O 1
ATOM 1616 N N . GLU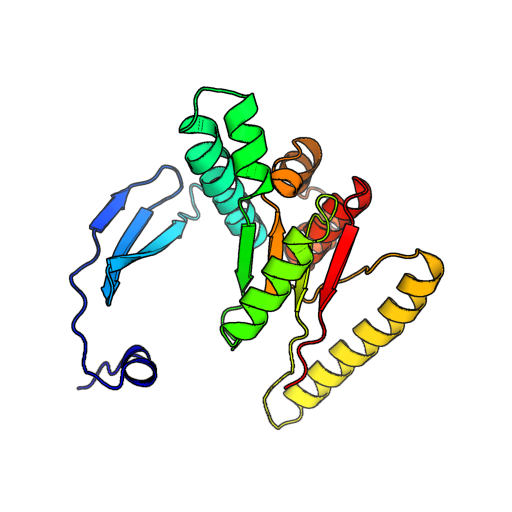 A 1 198 ? 6.432 4.660 -9.238 1.00 81.50 198 GLU A N 1
ATOM 1617 C CA . GLU A 1 198 ? 5.239 4.721 -8.386 1.00 81.50 198 GLU A CA 1
ATOM 1618 C C . GLU A 1 198 ? 5.557 4.673 -6.883 1.00 81.50 198 GLU A C 1
ATOM 1620 O O . GLU A 1 198 ? 4.977 5.432 -6.105 1.00 81.50 198 GLU A O 1
ATOM 1625 N N . ASP A 1 199 ? 6.521 3.847 -6.476 1.00 79.44 199 ASP A N 1
ATOM 1626 C CA . ASP A 1 199 ? 6.916 3.713 -5.071 1.00 79.44 199 ASP A CA 1
ATOM 1627 C C . ASP A 1 199 ? 7.670 4.963 -4.590 1.00 79.44 199 ASP A C 1
ATOM 1629 O O . ASP A 1 199 ? 7.428 5.479 -3.494 1.00 79.44 199 ASP A O 1
ATOM 1633 N N . ARG A 1 200 ? 8.537 5.519 -5.450 1.00 79.25 200 ARG A N 1
ATOM 1634 C CA . ARG A 1 200 ? 9.244 6.782 -5.184 1.00 79.25 200 ARG A CA 1
ATOM 1635 C C . ARG A 1 200 ? 8.263 7.950 -5.125 1.00 79.25 200 ARG A C 1
ATOM 1637 O O . ARG A 1 200 ? 8.416 8.839 -4.286 1.00 79.25 200 ARG A O 1
ATOM 1644 N N . TRP A 1 201 ? 7.247 7.942 -5.981 1.00 83.62 201 TRP A N 1
ATOM 1645 C CA 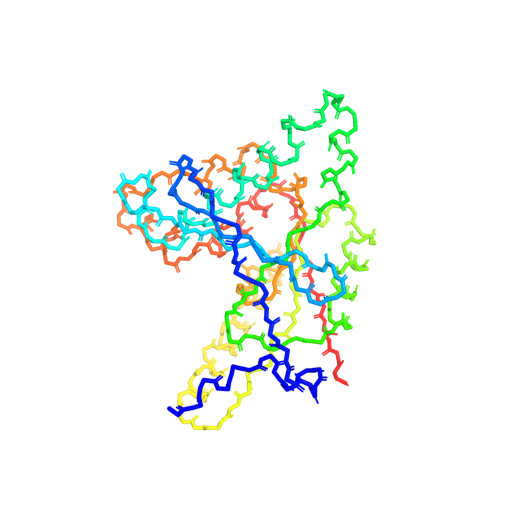. TRP A 1 201 ? 6.208 8.959 -6.002 1.00 83.62 201 TRP A CA 1
ATOM 1646 C C . TRP A 1 201 ? 5.384 8.934 -4.717 1.00 83.62 201 TRP A C 1
ATOM 1648 O O . TRP A 1 201 ? 5.198 9.978 -4.092 1.00 83.62 201 TRP A O 1
ATOM 1658 N N . LEU A 1 202 ? 4.973 7.748 -4.259 1.00 84.81 202 LEU A N 1
ATOM 1659 C CA . LEU A 1 202 ? 4.265 7.599 -2.989 1.00 84.81 202 LEU A CA 1
ATOM 1660 C C . LEU A 1 202 ? 5.108 8.082 -1.799 1.00 84.81 202 LEU A C 1
ATOM 1662 O O . LEU A 1 202 ? 4.601 8.810 -0.944 1.00 84.81 202 LEU A O 1
ATOM 1666 N N . CYS A 1 203 ? 6.400 7.739 -1.771 1.00 82.62 203 CYS A N 1
ATOM 1667 C CA . CYS A 1 203 ? 7.341 8.258 -0.777 1.00 82.62 203 CYS A CA 1
ATOM 1668 C C . CYS A 1 203 ? 7.398 9.794 -0.805 1.00 82.62 203 CYS A C 1
ATOM 1670 O O . CYS A 1 203 ? 7.216 10.448 0.222 1.00 82.62 203 CYS A O 1
ATOM 1672 N N . THR A 1 204 ? 7.554 10.377 -1.995 1.00 81.81 204 THR A N 1
ATOM 1673 C CA . THR 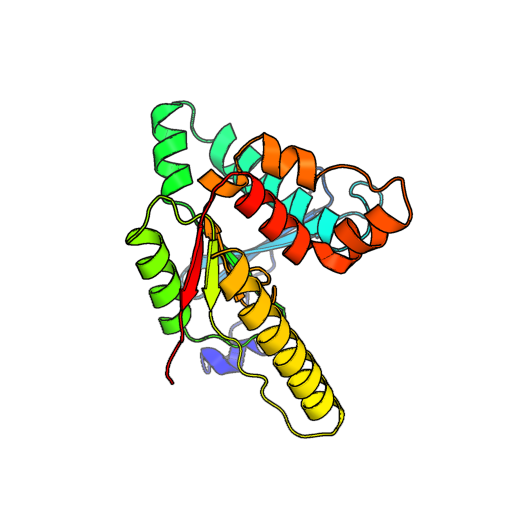A 1 204 ? 7.615 11.834 -2.184 1.00 81.81 204 THR A CA 1
ATOM 1674 C C . THR A 1 204 ? 6.357 12.521 -1.650 1.00 81.81 204 THR A C 1
ATOM 1676 O O . THR A 1 204 ? 6.455 13.536 -0.964 1.00 81.81 204 THR A O 1
ATOM 1679 N N . LEU A 1 205 ? 5.173 11.959 -1.907 1.00 86.56 205 LEU A N 1
ATOM 1680 C CA . LEU A 1 205 ? 3.908 12.506 -1.410 1.00 86.56 205 LEU A CA 1
ATOM 1681 C C . LEU A 1 205 ? 3.808 12.488 0.121 1.00 86.56 205 LEU A C 1
ATOM 1683 O O . LEU A 1 205 ? 3.289 13.439 0.706 1.00 86.56 205 LEU A O 1
ATOM 1687 N N . LEU A 1 206 ? 4.314 11.437 0.771 1.00 86.56 206 LEU A N 1
ATOM 1688 C CA . LEU A 1 206 ? 4.363 11.348 2.233 1.00 86.56 206 LEU A CA 1
ATOM 1689 C C . LEU A 1 206 ? 5.339 12.380 2.818 1.00 86.56 206 LEU A C 1
ATOM 1691 O O . LEU A 1 206 ? 5.001 13.068 3.784 1.00 86.56 206 LEU A O 1
ATOM 1695 N N . LEU A 1 207 ? 6.512 12.547 2.201 1.00 83.75 207 LEU A N 1
ATOM 1696 C CA . LEU A 1 207 ? 7.502 13.547 2.613 1.00 83.75 207 LEU A CA 1
ATOM 1697 C C . LEU A 1 207 ? 6.987 14.979 2.436 1.00 83.75 207 LEU A C 1
ATOM 1699 O O . LEU A 1 207 ? 7.133 15.797 3.342 1.00 83.75 207 LEU A O 1
ATOM 1703 N N . GLN A 1 208 ? 6.305 15.272 1.324 1.00 84.50 208 GLN A N 1
ATOM 1704 C CA . GLN A 1 208 ? 5.673 16.576 1.079 1.00 84.50 208 GLN A CA 1
ATOM 1705 C C . GLN A 1 208 ? 4.620 16.946 2.133 1.00 84.50 208 GLN A C 1
ATOM 1707 O O . GLN A 1 208 ? 4.298 18.122 2.289 1.00 84.50 208 GLN A O 1
ATOM 1712 N N . ARG A 1 209 ? 4.080 15.965 2.864 1.00 85.69 209 ARG A N 1
ATOM 1713 C CA . ARG A 1 209 ? 3.160 16.196 3.986 1.00 85.69 209 ARG A CA 1
ATOM 1714 C C . ARG A 1 209 ? 3.825 16.364 5.335 1.00 85.69 209 ARG A C 1
ATOM 1716 O O . ARG A 1 209 ? 3.137 16.604 6.322 1.00 85.69 209 ARG A O 1
ATOM 1723 N N . GLY A 1 210 ? 5.145 16.246 5.388 1.00 83.50 210 GLY A N 1
ATOM 1724 C CA . GLY A 1 210 ? 5.899 16.311 6.631 1.00 83.50 210 GLY A CA 1
ATOM 1725 C C . GLY A 1 210 ? 5.875 15.007 7.427 1.00 83.50 210 GLY A C 1
ATOM 1726 O O . GLY A 1 210 ? 6.294 15.006 8.590 1.00 83.50 210 GLY A O 1
ATOM 1727 N N . TYR A 1 211 ? 5.427 13.890 6.838 1.00 85.94 211 TYR A N 1
ATOM 1728 C CA . TYR A 1 211 ? 5.661 12.586 7.449 1.00 85.94 211 TYR A CA 1
ATOM 1729 C C . TYR A 1 211 ? 7.146 12.249 7.391 1.00 85.94 211 TYR A C 1
ATOM 1731 O O . TYR A 1 211 ? 7.832 12.527 6.408 1.00 85.94 211 TYR A O 1
ATOM 1739 N N . ARG A 1 212 ? 7.648 11.625 8.457 1.00 82.50 212 ARG A N 1
ATOM 1740 C CA . ARG A 1 212 ? 9.044 11.186 8.508 1.00 82.50 212 ARG A CA 1
ATOM 1741 C C . ARG A 1 212 ? 9.193 9.785 7.935 1.00 82.50 212 ARG A C 1
ATOM 1743 O O . ARG A 1 212 ? 8.310 8.941 8.116 1.00 82.50 212 ARG A O 1
ATOM 1750 N N . TRP A 1 213 ? 10.345 9.551 7.318 1.00 80.00 213 TRP A N 1
ATOM 1751 C CA . TRP A 1 213 ? 10.769 8.242 6.844 1.00 80.00 213 TRP A CA 1
ATOM 1752 C C . TRP A 1 213 ? 11.739 7.593 7.831 1.00 80.00 213 TRP A C 1
ATOM 1754 O O . TRP A 1 213 ? 12.645 8.247 8.348 1.00 80.00 213 TRP A O 1
ATOM 1764 N N . GLY A 1 214 ? 11.530 6.310 8.110 1.00 75.31 214 GLY A N 1
ATOM 1765 C CA . GLY A 1 214 ? 12.365 5.513 8.997 1.00 75.31 214 GLY A CA 1
ATOM 1766 C C . GLY A 1 214 ? 13.216 4.513 8.233 1.00 75.31 214 GLY A C 1
ATOM 1767 O O . GLY A 1 214 ? 12.756 3.900 7.271 1.00 75.31 214 GLY A O 1
ATOM 1768 N N . PHE A 1 215 ? 14.444 4.305 8.686 1.00 73.19 215 PHE A N 1
ATOM 1769 C CA . PHE A 1 215 ? 15.317 3.276 8.139 1.00 73.19 215 PHE A CA 1
ATOM 1770 C C . PHE A 1 215 ? 15.847 2.401 9.269 1.00 73.19 215 PHE A C 1
ATOM 1772 O O . PHE A 1 215 ? 16.274 2.917 10.303 1.00 73.19 215 PHE A O 1
ATOM 1779 N N . THR A 1 216 ? 15.794 1.082 9.082 1.00 66.12 216 THR A N 1
ATOM 1780 C CA . THR A 1 216 ? 16.400 0.120 10.007 1.00 66.12 216 THR A CA 1
ATOM 1781 C C . THR A 1 216 ? 17.450 -0.714 9.287 1.00 66.12 216 THR A C 1
ATOM 1783 O O . THR A 1 216 ? 17.200 -1.316 8.236 1.00 66.12 216 THR A O 1
ATOM 1786 N N . GLU A 1 217 ? 18.642 -0.754 9.874 1.00 57.66 217 GLU A N 1
ATOM 1787 C CA . GLU A 1 217 ? 19.668 -1.713 9.505 1.00 57.66 217 GLU A CA 1
ATOM 1788 C C . GLU A 1 217 ? 19.403 -3.011 10.260 1.00 57.66 217 GLU A C 1
ATOM 1790 O O . GLU A 1 217 ? 19.644 -3.133 11.458 1.00 57.66 217 GLU A O 1
ATOM 1795 N N . SER A 1 218 ? 18.869 -3.998 9.545 1.00 48.16 218 SER A N 1
ATOM 1796 C CA . SER A 1 218 ? 18.862 -5.373 10.024 1.00 48.16 218 SER A CA 1
ATOM 1797 C C . SER A 1 218 ? 20.294 -5.894 9.933 1.00 48.16 218 SER A C 1
ATOM 1799 O O . SER A 1 218 ? 20.721 -6.330 8.861 1.00 48.16 218 SER A O 1
ATOM 1801 N N . HIS A 1 219 ? 21.038 -5.855 11.038 1.00 37.78 219 HIS A N 1
ATOM 1802 C CA . HIS A 1 219 ? 22.210 -6.713 11.182 1.00 37.78 219 HIS A CA 1
ATOM 1803 C C . HIS A 1 219 ? 21.738 -8.170 11.077 1.00 37.78 219 HIS A C 1
ATOM 1805 O O . HIS A 1 219 ? 20.725 -8.544 11.671 1.00 37.78 219 HIS A O 1
ATOM 1811 N N . ARG A 1 220 ? 22.407 -8.954 10.229 1.00 35.06 220 ARG A N 1
ATOM 1812 C CA . ARG A 1 220 ? 22.354 -10.411 10.360 1.00 35.06 220 ARG A CA 1
ATOM 1813 C C . ARG A 1 220 ? 23.062 -10.821 11.634 1.00 35.06 220 ARG A C 1
ATOM 1815 O O . ARG A 1 220 ? 24.088 -10.172 11.933 1.00 35.06 220 ARG A O 1
#

Mean predicted aligned error: 10.71 Å

Nearest PDB structures (foldseek):
  8smm-assembly1_A  TM=7.296E-01  e=2.007E-04  Xenopus laevis
  7xs7-assembly1_A  TM=7.418E-01  e=7.070E-04  Saccharomyces cerevisiae
  6e0i-assembly1_A  TM=3.843E-01  e=3.258E+00  Homo sapiens
  3rma-assembly3_C  TM=2.827E-01  e=2.873E+00  Escherichia phage RB69
  7kts-assembly1_C  TM=1.627E-01  e=8.922E+00  Homo sapiens

Radius of gyration: 19.23 Å; Cα contacts (8 Å, |Δi|>4): 272; chains: 1; bounding box: 46×54×40 Å

Solvent-accessible surface area (backbone atoms only — not comparable to full-atom values): 13037 Å² total; per-residue (Å²): 137,84,91,78,61,78,69,37,74,84,66,76,46,95,76,85,72,70,84,56,54,76,42,84,46,93,48,37,34,35,38,38,34,68,43,83,91,78,39,76,48,75,48,78,44,76,30,72,92,68,35,66,78,66,66,46,46,50,53,50,52,47,48,47,47,52,50,45,55,59,47,55,71,70,46,90,54,64,74,58,46,53,59,49,27,65,74,34,73,48,77,43,68,39,98,86,61,86,82,56,75,66,59,55,50,55,49,51,51,56,45,67,76,33,84,63,40,28,33,32,33,55,72,83,76,92,84,80,84,55,72,69,51,50,49,52,50,47,53,51,48,52,51,51,50,57,40,52,59,48,22,71,76,69,74,49,82,78,70,70,74,66,45,40,32,39,33,26,40,46,53,53,62,37,64,74,37,47,54,60,71,66,51,83,65,85,51,75,68,38,41,51,45,46,61,73,29,35,60,49,42,54,50,50,45,40,46,76,69,69,35,38,72,42,81,45,83,74,77,128

Organism: NCBI:txid51022

Sequence (220 aa):
MTNSSRFSAVHQTQMRLKPPKKVKTPYGGRLQYILPGKNKLTVHLKDKNKIRHRKRWSQVMYLYYLLGYRLMMKVDEQTRKEVISENTFILTLDGDVDFTPQCVHLLVDLMKKNRRLGAACGRIHPRGSGLMVWYQKFEYAVGHWLQKATEHMIGCVMCSPGCFSLFRSYALMDDNVTRKYASKSEQPLDYIQYDQGEDRWLCTLLLQRGYRWGFTESHR

pLDDT: mean 76.24, std 16.74, range [27.12, 95.81]